Protein AF-A0A2T4S662-F1 (afdb_monomer_lite)

Structure (mmCIF, N/CA/C/O backbone):
data_AF-A0A2T4S662-F1
#
_entry.id   AF-A0A2T4S662-F1
#
loop_
_atom_site.group_PDB
_atom_site.id
_atom_site.type_symbol
_atom_site.label_atom_id
_atom_site.label_alt_id
_atom_site.label_comp_id
_atom_site.label_asym_id
_atom_site.label_entity_id
_atom_site.label_seq_id
_atom_site.pdbx_PDB_ins_code
_atom_site.Cartn_x
_atom_site.Cartn_y
_atom_site.Cartn_z
_atom_site.occupancy
_atom_site.B_iso_or_equiv
_atom_site.auth_seq_id
_atom_site.auth_comp_id
_atom_site.auth_asym_id
_atom_site.auth_atom_id
_atom_site.pdbx_PDB_model_num
ATOM 1 N N . SER A 1 1 ? 1.896 -2.157 -1.306 1.00 86.06 1 SER A N 1
ATOM 2 C CA . SER A 1 1 ? 3.056 -2.277 -2.193 1.00 86.06 1 SER A CA 1
ATOM 3 C C . SER A 1 1 ? 4.279 -2.751 -1.424 1.00 86.06 1 SER A C 1
ATOM 5 O O . SER A 1 1 ? 4.511 -2.283 -0.308 1.00 86.06 1 SER A O 1
ATOM 7 N N . THR A 1 2 ? 5.034 -3.685 -2.005 1.00 85.69 2 THR A N 1
ATOM 8 C CA . THR A 1 2 ? 6.388 -4.087 -1.581 1.00 85.69 2 THR A CA 1
ATOM 9 C C . THR A 1 2 ? 7.467 -3.078 -1.992 1.00 85.69 2 THR A C 1
ATOM 11 O O . THR A 1 2 ? 8.627 -3.280 -1.650 1.00 85.69 2 THR A O 1
ATOM 14 N N . GLY A 1 3 ? 7.100 -2.004 -2.699 1.00 79.56 3 GLY A N 1
ATOM 15 C CA . GLY A 1 3 ? 8.007 -0.973 -3.209 1.00 79.56 3 GLY A CA 1
ATOM 16 C C . GLY A 1 3 ? 8.202 -1.081 -4.723 1.00 79.56 3 GLY A C 1
ATOM 17 O O . GLY A 1 3 ? 8.296 -2.189 -5.254 1.00 79.56 3 GLY A O 1
ATOM 18 N N . GLY A 1 4 ? 8.251 0.069 -5.396 1.00 82.94 4 GLY A N 1
ATOM 19 C CA . GLY A 1 4 ? 8.382 0.201 -6.846 1.00 82.94 4 GLY A CA 1
ATOM 20 C C . GLY A 1 4 ? 8.691 1.642 -7.260 1.00 82.94 4 GLY A C 1
ATOM 21 O O . GLY A 1 4 ? 8.659 2.555 -6.432 1.00 82.94 4 GLY A O 1
ATOM 22 N N . VAL A 1 5 ? 9.004 1.834 -8.538 1.00 87.94 5 VAL A N 1
ATOM 23 C CA . VAL A 1 5 ? 9.319 3.137 -9.144 1.00 87.94 5 VAL A CA 1
ATOM 24 C C . VAL A 1 5 ? 8.058 3.694 -9.807 1.00 87.94 5 VAL A C 1
ATOM 26 O O . VAL A 1 5 ? 7.366 2.946 -10.492 1.00 87.94 5 VAL A O 1
ATOM 29 N N . GLY A 1 6 ? 7.748 4.977 -9.590 1.00 87.75 6 GLY A N 1
ATOM 30 C CA . GLY A 1 6 ? 6.505 5.589 -10.090 1.00 87.75 6 GLY A CA 1
ATOM 31 C C . GLY A 1 6 ? 5.241 5.053 -9.407 1.00 87.75 6 GLY A C 1
ATOM 32 O O . GLY A 1 6 ? 4.154 5.091 -9.965 1.00 87.75 6 GLY A O 1
ATOM 33 N N . ASP A 1 7 ? 5.360 4.468 -8.207 1.00 88.19 7 ASP A N 1
ATOM 34 C CA . ASP A 1 7 ? 4.217 3.845 -7.530 1.00 88.19 7 ASP A CA 1
ATOM 35 C C . ASP A 1 7 ? 3.271 4.902 -6.922 1.00 88.19 7 ASP A C 1
ATOM 37 O O . ASP A 1 7 ? 3.289 5.191 -5.715 1.00 88.19 7 ASP A O 1
ATOM 41 N N . THR A 1 8 ? 2.451 5.489 -7.794 1.00 93.50 8 THR A N 1
ATOM 42 C CA . THR A 1 8 ? 1.421 6.504 -7.520 1.00 93.50 8 THR A CA 1
ATOM 43 C C . THR A 1 8 ? 0.153 5.894 -6.905 1.00 93.50 8 THR A C 1
ATOM 45 O O . THR A 1 8 ? -0.704 6.604 -6.378 1.00 93.50 8 THR A O 1
ATOM 48 N N . THR A 1 9 ? 0.052 4.560 -6.876 1.00 95.69 9 THR A N 1
ATOM 49 C CA . THR A 1 9 ? -1.161 3.798 -6.539 1.00 95.69 9 THR A CA 1
ATOM 50 C C . THR A 1 9 ? -1.864 4.283 -5.273 1.00 95.69 9 THR A C 1
ATOM 52 O O . THR A 1 9 ? -3.074 4.459 -5.278 1.00 95.69 9 THR A O 1
ATOM 55 N N . THR A 1 10 ? -1.137 4.535 -4.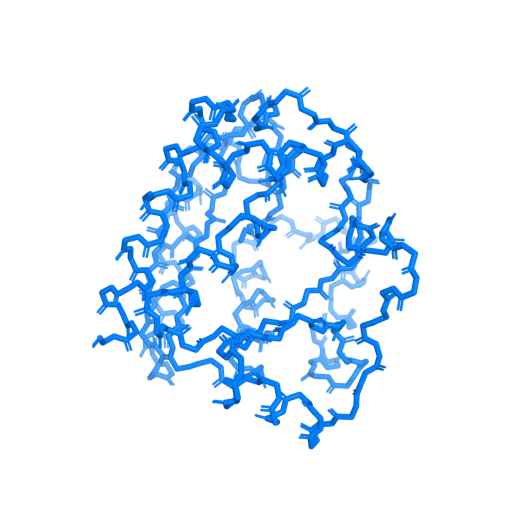176 1.00 95.31 10 THR A N 1
ATOM 56 C CA . THR A 1 10 ? -1.773 4.928 -2.898 1.00 95.31 10 THR A CA 1
ATOM 57 C C . THR A 1 10 ? -2.493 6.277 -2.984 1.00 95.31 10 THR A C 1
ATOM 59 O O . THR A 1 10 ? -3.524 6.436 -2.336 1.00 95.31 10 THR A O 1
ATOM 62 N N . LEU A 1 11 ? -1.981 7.227 -3.773 1.00 96.31 11 LEU A N 1
ATOM 63 C CA . LEU A 1 11 ? -2.570 8.566 -3.899 1.00 96.31 11 LEU A CA 1
ATOM 64 C C . LEU A 1 11 ? -3.915 8.540 -4.636 1.00 96.31 11 LEU A C 1
ATOM 66 O O . LEU A 1 11 ? -4.757 9.391 -4.378 1.00 96.31 11 LEU A O 1
ATOM 70 N N . VAL A 1 12 ? -4.124 7.551 -5.508 1.00 98.00 12 VAL A N 1
ATOM 71 C CA . VAL A 1 12 ? -5.389 7.343 -6.228 1.00 98.00 12 VAL A CA 1
ATOM 72 C C . VAL A 1 12 ? -6.300 6.399 -5.446 1.00 98.00 12 VAL A C 1
ATOM 74 O O . VAL A 1 12 ? -7.461 6.701 -5.190 1.00 98.00 12 VAL A O 1
ATOM 77 N N . LEU A 1 13 ? -5.761 5.256 -5.024 1.00 97.25 13 LEU A N 1
ATOM 78 C CA . LEU A 1 13 ? -6.520 4.167 -4.419 1.00 97.25 13 LEU A CA 1
ATOM 79 C C . LEU A 1 13 ? -7.193 4.584 -3.111 1.00 97.25 13 LEU A C 1
ATOM 81 O O . LEU A 1 13 ? -8.340 4.219 -2.881 1.00 97.25 13 LEU A O 1
ATOM 85 N N . ALA A 1 14 ? -6.495 5.347 -2.266 1.00 96.19 14 ALA A N 1
ATOM 86 C CA . ALA A 1 14 ? -6.999 5.731 -0.953 1.00 96.19 14 ALA A CA 1
ATOM 87 C C . ALA A 1 14 ? -8.264 6.616 -1.025 1.00 96.19 14 ALA A C 1
ATOM 89 O O . ALA A 1 14 ? -9.267 6.226 -0.426 1.00 96.19 14 ALA A O 1
ATOM 90 N N . PRO A 1 15 ? -8.290 7.742 -1.770 1.00 97.44 15 PRO A N 1
ATOM 91 C CA . PRO A 1 15 ? -9.524 8.506 -1.957 1.00 97.44 15 PRO A CA 1
ATOM 92 C C . PRO A 1 15 ? -10.576 7.760 -2.787 1.00 97.44 15 PRO A C 1
ATOM 94 O O . PRO A 1 15 ? -11.761 7.899 -2.498 1.00 97.44 15 PRO A O 1
ATOM 97 N N . LEU A 1 16 ? -10.180 6.939 -3.769 1.00 97.88 16 LEU A N 1
ATOM 98 C CA . LEU A 1 16 ? -11.130 6.197 -4.606 1.00 97.88 16 LEU A CA 1
ATOM 99 C C . LEU A 1 16 ? -11.991 5.224 -3.788 1.00 97.88 16 LEU A C 1
ATOM 101 O O . LEU A 1 16 ? -13.212 5.210 -3.932 1.00 97.88 16 LEU A O 1
ATOM 105 N N . VAL A 1 17 ? -11.375 4.417 -2.920 1.00 97.25 17 VAL A N 1
ATOM 106 C CA . VAL A 1 17 ? -12.123 3.438 -2.109 1.00 97.25 17 VAL A CA 1
ATOM 107 C C . VAL A 1 17 ? -12.851 4.101 -0.935 1.00 97.25 17 VAL A C 1
ATOM 109 O O . VAL A 1 17 ? -13.957 3.685 -0.590 1.00 97.25 17 VAL A O 1
ATOM 112 N N . ALA A 1 18 ? -12.293 5.178 -0.370 1.00 97.12 18 ALA A N 1
ATOM 113 C CA . ALA A 1 18 ? -12.979 5.982 0.642 1.00 97.12 18 ALA A CA 1
ATOM 114 C C . ALA A 1 18 ? -14.268 6.616 0.091 1.00 97.12 18 ALA A C 1
ATOM 116 O O . ALA A 1 18 ? -15.290 6.630 0.776 1.00 97.12 18 ALA A O 1
ATOM 117 N N . ALA A 1 19 ? -14.259 7.056 -1.174 1.00 97.44 19 ALA A N 1
ATOM 118 C CA . ALA A 1 19 ? -15.426 7.635 -1.839 1.00 97.44 19 ALA A CA 1
ATOM 119 C C . ALA A 1 19 ? -16.605 6.654 -1.994 1.00 97.44 19 ALA A C 1
ATOM 121 O O . ALA A 1 19 ? -17.748 7.096 -2.095 1.00 97.44 19 ALA A O 1
ATOM 122 N N . VAL A 1 20 ? -16.353 5.339 -1.976 1.00 96.94 20 VAL A N 1
ATOM 123 C CA . VAL A 1 20 ? -17.402 4.298 -1.980 1.00 96.94 20 VAL A CA 1
ATOM 124 C C . VAL A 1 20 ? -17.705 3.743 -0.582 1.00 96.94 20 VAL A C 1
ATOM 126 O O . VAL A 1 20 ? -18.405 2.745 -0.453 1.00 96.94 20 VAL A O 1
ATOM 129 N N . GLY A 1 21 ? -17.225 4.410 0.474 1.00 95.69 21 GLY A N 1
ATOM 130 C CA . GLY A 1 21 ? -17.602 4.150 1.866 1.00 95.69 21 GLY A CA 1
ATOM 131 C C . GLY A 1 21 ? -16.650 3.251 2.658 1.00 95.69 21 GLY A C 1
ATOM 132 O O . GLY A 1 21 ? -16.877 3.057 3.853 1.00 95.69 21 GLY A O 1
ATOM 133 N N . VAL A 1 22 ? -15.577 2.743 2.044 1.00 96.94 22 VAL A N 1
ATOM 134 C CA . VAL A 1 22 ? -14.605 1.866 2.717 1.00 96.94 22 VAL A CA 1
ATOM 135 C C . VAL A 1 22 ? -13.672 2.698 3.609 1.00 96.94 22 VAL A C 1
ATOM 137 O O . VAL A 1 22 ? -12.989 3.582 3.093 1.00 96.94 22 VAL A O 1
ATOM 140 N N . PRO A 1 23 ? -13.567 2.427 4.924 1.00 95.50 23 PRO A N 1
ATOM 141 C CA . PRO A 1 23 ? -12.633 3.140 5.793 1.00 95.50 23 PRO A CA 1
ATOM 142 C C . PRO A 1 23 ? -11.169 2.812 5.463 1.00 95.50 23 PRO A C 1
ATOM 144 O O . PRO A 1 23 ? -10.735 1.662 5.532 1.00 95.50 23 PRO A O 1
ATOM 147 N N . VAL A 1 24 ? -10.374 3.836 5.160 1.00 94.25 24 VAL A N 1
ATOM 148 C CA . VAL A 1 24 ? -8.948 3.733 4.831 1.00 94.25 24 VAL A CA 1
ATOM 149 C C . VAL A 1 24 ? -8.102 4.346 5.942 1.00 94.25 24 VAL A C 1
ATOM 151 O O . VAL A 1 24 ? -7.795 5.538 5.951 1.00 94.25 24 VAL A O 1
ATOM 154 N N . ALA A 1 25 ? -7.665 3.491 6.862 1.00 91.31 25 ALA A N 1
ATOM 155 C CA . ALA A 1 25 ? -6.711 3.817 7.918 1.00 91.31 25 ALA A CA 1
ATOM 156 C C . ALA A 1 25 ? -5.284 3.451 7.468 1.00 91.31 25 ALA A C 1
ATOM 158 O O . ALA A 1 25 ? -4.835 2.310 7.617 1.00 91.31 25 ALA A O 1
ATOM 159 N N . LYS A 1 26 ? -4.553 4.395 6.859 1.00 89.19 26 LYS A N 1
ATOM 160 C CA . LYS A 1 26 ? -3.284 4.091 6.179 1.00 89.19 26 LYS A CA 1
ATOM 161 C 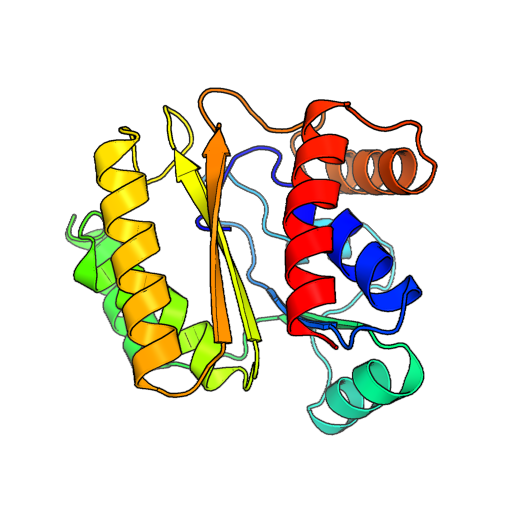C . LYS A 1 26 ? -2.071 4.712 6.868 1.00 89.19 26 LYS A C 1
ATOM 163 O O . LYS A 1 26 ? -1.859 5.915 6.838 1.00 89.19 26 LYS A O 1
ATOM 168 N N . MET A 1 27 ? -1.159 3.860 7.335 1.00 87.62 27 MET A N 1
ATOM 169 C CA . MET A 1 27 ? 0.213 4.271 7.659 1.00 87.62 27 MET A CA 1
ATOM 170 C C . MET A 1 27 ? 1.135 4.115 6.447 1.00 87.62 27 MET A C 1
ATOM 172 O O . MET A 1 27 ? 1.198 3.041 5.818 1.00 87.62 27 MET A O 1
ATOM 176 N N . SER A 1 28 ? 1.874 5.171 6.128 1.00 86.50 28 SER A N 1
ATOM 177 C CA . SER A 1 28 ? 2.804 5.254 5.001 1.00 86.50 28 SER A CA 1
ATOM 178 C C . SER A 1 28 ? 4.201 5.675 5.461 1.00 86.50 28 SER A C 1
ATOM 180 O O . SER A 1 28 ? 4.374 6.341 6.477 1.00 86.50 28 SER A O 1
ATOM 182 N N . GLY A 1 29 ? 5.214 5.218 4.728 1.00 81.50 29 GLY A N 1
ATOM 183 C CA . GLY A 1 29 ? 6.607 5.586 4.962 1.00 81.50 29 GLY A CA 1
ATOM 184 C C . GLY A 1 29 ? 7.074 6.677 4.003 1.00 81.50 29 GLY A C 1
ATOM 185 O O . GLY A 1 29 ? 6.422 6.950 2.989 1.00 81.50 29 GLY A O 1
ATOM 186 N N . ARG A 1 30 ? 8.229 7.253 4.331 1.00 82.69 30 ARG A N 1
ATOM 187 C CA . ARG A 1 30 ? 9.042 8.047 3.406 1.00 82.69 30 ARG A CA 1
ATOM 188 C C . ARG A 1 30 ? 9.832 7.137 2.460 1.00 82.69 30 ARG A C 1
ATOM 190 O O . ARG A 1 30 ? 9.866 5.918 2.649 1.00 82.69 30 ARG A O 1
ATOM 197 N N . GLY A 1 31 ? 10.413 7.734 1.430 1.00 73.00 31 GLY A N 1
ATOM 198 C CA . GLY A 1 31 ? 11.172 7.057 0.389 1.00 73.00 31 GLY A CA 1
ATOM 199 C C . GLY A 1 31 ? 12.419 6.349 0.908 1.00 73.00 31 GLY A C 1
ATOM 200 O O . GLY A 1 31 ? 12.996 6.721 1.932 1.00 73.00 31 GLY A O 1
ATOM 201 N N . LEU A 1 32 ? 12.841 5.321 0.173 1.00 63.78 32 LEU A N 1
ATOM 202 C CA . LEU A 1 32 ? 14.092 4.603 0.400 1.00 63.78 32 LEU A CA 1
ATOM 203 C C . LEU A 1 32 ? 14.803 4.387 -0.940 1.00 63.78 32 LEU A C 1
ATOM 205 O O . LEU A 1 32 ? 14.203 3.933 -1.920 1.00 63.78 32 LEU A O 1
ATOM 209 N N . GLY A 1 33 ? 16.100 4.698 -0.975 1.00 67.94 33 GLY A N 1
ATOM 210 C CA . GLY A 1 33 ? 16.908 4.591 -2.186 1.00 67.94 33 GLY A CA 1
ATOM 211 C C . GLY A 1 33 ? 16.417 5.536 -3.285 1.00 67.94 33 GLY A C 1
ATOM 212 O O . GLY A 1 33 ? 16.358 6.743 -3.088 1.00 67.94 33 GLY A O 1
ATOM 213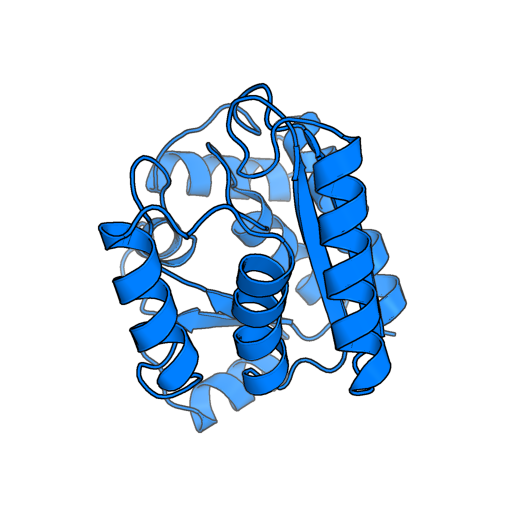 N N . HIS A 1 34 ? 16.076 4.980 -4.447 1.00 66.38 34 HIS A N 1
ATOM 214 C CA . HIS A 1 34 ? 15.651 5.726 -5.638 1.00 66.38 34 HIS A CA 1
ATOM 215 C C . HIS A 1 34 ? 14.122 5.881 -5.755 1.00 66.38 34 HIS A C 1
ATOM 217 O O . HIS A 1 34 ? 13.634 6.343 -6.782 1.00 66.38 34 HIS A O 1
ATOM 223 N N . THR A 1 35 ? 13.361 5.474 -4.732 1.00 60.62 35 THR A N 1
ATOM 224 C CA . THR A 1 35 ? 11.889 5.512 -4.734 1.00 60.62 35 THR A CA 1
ATOM 225 C C . THR A 1 35 ? 11.375 6.549 -3.737 1.00 60.62 35 THR A C 1
ATOM 227 O O . THR A 1 35 ? 11.787 6.547 -2.576 1.00 60.62 35 THR A O 1
ATOM 230 N N . GLY A 1 36 ? 10.479 7.437 -4.179 1.00 69.56 36 GLY A N 1
ATOM 231 C CA . GLY A 1 36 ? 9.766 8.367 -3.299 1.00 69.56 36 GLY A CA 1
ATOM 232 C C . GLY A 1 36 ? 8.672 7.650 -2.503 1.00 69.56 36 GLY A C 1
ATOM 233 O O . GLY A 1 36 ? 7.965 6.793 -3.040 1.00 69.56 36 GLY A O 1
ATOM 234 N N . GLY A 1 37 ? 8.522 7.983 -1.220 1.00 85.00 37 GLY A N 1
ATOM 235 C CA . GLY A 1 37 ? 7.463 7.433 -0.373 1.00 85.00 37 GLY A CA 1
ATOM 236 C C . GLY A 1 37 ? 6.160 8.207 -0.538 1.00 85.00 37 GLY A C 1
ATOM 237 O O . GLY A 1 37 ? 6.169 9.374 -0.909 1.00 85.00 37 GLY A O 1
ATOM 238 N N . THR A 1 38 ? 5.019 7.589 -0.221 1.00 89.75 38 THR A N 1
ATOM 239 C CA . THR A 1 38 ? 3.714 8.277 -0.281 1.00 89.75 38 THR A CA 1
ATOM 240 C C . THR A 1 38 ? 3.708 9.564 0.544 1.00 89.75 38 THR A C 1
ATOM 242 O O . THR A 1 38 ? 3.129 10.547 0.108 1.00 89.75 38 THR A O 1
ATOM 245 N N . ILE A 1 39 ? 4.380 9.568 1.701 1.00 90.44 39 ILE A N 1
ATOM 246 C CA . ILE A 1 39 ? 4.472 10.746 2.573 1.00 90.44 39 ILE A CA 1
ATOM 247 C C . ILE A 1 39 ? 5.156 11.913 1.851 1.00 90.44 39 ILE A C 1
ATOM 249 O O . ILE A 1 39 ? 4.604 13.006 1.817 1.00 90.44 39 ILE A O 1
ATOM 253 N N . ASP A 1 40 ? 6.304 11.668 1.212 1.00 89.94 40 ASP A N 1
ATOM 254 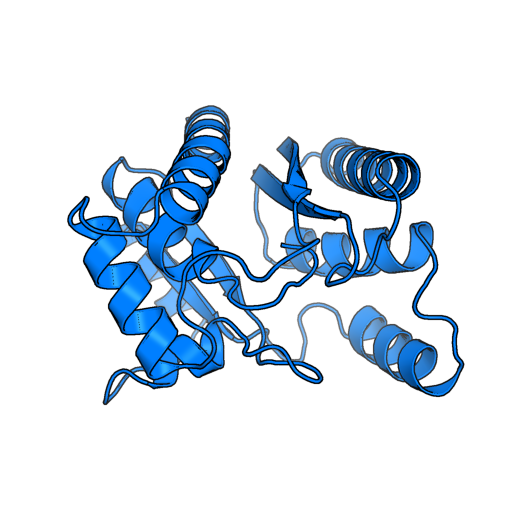C CA . ASP A 1 40 ? 7.059 12.716 0.511 1.00 89.94 40 ASP A CA 1
ATOM 255 C C . ASP A 1 40 ? 6.286 13.262 -0.702 1.00 89.94 40 ASP A C 1
ATOM 257 O O . ASP A 1 40 ? 6.399 14.438 -1.042 1.00 89.94 40 ASP A O 1
ATOM 261 N N . LYS A 1 41 ? 5.468 12.417 -1.345 1.00 92.19 41 LYS A N 1
ATOM 262 C CA . LYS A 1 41 ? 4.584 12.829 -2.445 1.00 92.19 41 LYS A CA 1
ATOM 263 C C . LYS A 1 41 ? 3.438 13.708 -1.943 1.00 92.19 41 LYS A C 1
ATOM 265 O O . LYS A 1 41 ? 3.123 14.707 -2.579 1.00 92.19 41 LYS A O 1
ATOM 270 N N . SER A 1 42 ? 2.824 13.355 -0.812 1.00 91.62 42 SER A N 1
ATOM 271 C CA . SER A 1 42 ? 1.721 14.126 -0.226 1.00 91.62 42 SER A CA 1
ATOM 272 C C . SER A 1 42 ? 2.174 15.483 0.323 1.00 91.62 42 SER A C 1
ATOM 274 O O . SER A 1 42 ? 1.447 16.458 0.183 1.00 91.62 42 SER A O 1
ATOM 276 N N . GLU A 1 43 ? 3.394 15.579 0.858 1.00 91.88 43 GLU A N 1
ATOM 277 C CA . GLU A 1 43 ? 4.001 16.846 1.310 1.00 91.88 43 GLU A CA 1
ATOM 278 C C . GLU A 1 43 ? 4.335 17.821 0.165 1.00 91.88 43 GLU A C 1
ATOM 280 O O . GLU A 1 43 ? 4.728 18.956 0.420 1.00 91.88 43 GLU A O 1
ATOM 285 N N . ALA A 1 44 ? 4.148 17.425 -1.100 1.00 92.00 44 ALA A N 1
ATOM 286 C CA . ALA A 1 44 ? 4.165 18.366 -2.220 1.00 92.00 44 ALA A CA 1
ATOM 287 C C . ALA A 1 44 ? 2.932 19.294 -2.244 1.00 92.00 44 ALA A C 1
ATOM 289 O O . ALA A 1 44 ? 2.924 20.266 -2.998 1.00 92.00 44 ALA A O 1
ATOM 290 N N . VAL A 1 45 ? 1.889 18.990 -1.462 1.00 94.12 45 VAL A N 1
ATOM 291 C CA . VAL A 1 45 ? 0.748 19.883 -1.231 1.00 94.12 45 VAL A CA 1
ATOM 292 C C . VAL A 1 45 ? 1.089 20.841 -0.096 1.00 94.12 45 VAL A C 1
ATOM 294 O O . VAL A 1 45 ? 1.315 20.412 1.037 1.00 94.12 45 VAL A O 1
ATOM 297 N N . ASP A 1 46 ? 1.066 22.142 -0.383 1.00 94.75 46 ASP A N 1
ATOM 298 C CA . ASP A 1 46 ? 1.314 23.177 0.619 1.00 94.75 46 ASP A CA 1
ATOM 299 C C . ASP A 1 46 ? 0.372 23.027 1.826 1.00 94.75 46 ASP A C 1
ATOM 301 O O . ASP A 1 46 ? -0.853 23.016 1.694 1.00 94.75 46 ASP A O 1
ATOM 305 N N . GLY A 1 47 ? 0.963 22.919 3.019 1.00 92.44 47 GLY A N 1
ATOM 306 C CA . GLY A 1 47 ? 0.242 22.778 4.286 1.00 92.44 47 GLY A CA 1
ATOM 307 C C . GLY A 1 47 ? -0.135 21.344 4.672 1.00 92.44 47 GLY A C 1
ATOM 308 O O . GLY A 1 47 ? -0.648 21.146 5.773 1.00 92.44 47 GLY A O 1
ATOM 309 N N . PHE A 1 48 ? 0.137 20.340 3.832 1.00 93.00 48 PHE A N 1
ATOM 310 C CA . PHE A 1 48 ? -0.089 18.943 4.197 1.00 93.00 48 PHE A CA 1
ATOM 311 C C . PHE A 1 48 ? 0.940 18.475 5.234 1.00 93.00 48 PHE A C 1
ATOM 313 O O . PHE A 1 48 ? 2.146 18.618 5.036 1.00 93.00 48 PHE A O 1
ATOM 320 N N . HIS A 1 49 ? 0.472 17.877 6.330 1.00 89.12 49 HIS A N 1
ATOM 321 C CA . HIS A 1 49 ? 1.325 17.249 7.336 1.00 89.12 49 HIS A CA 1
ATOM 322 C C . HIS A 1 49 ? 0.785 15.873 7.717 1.00 89.12 49 HIS A C 1
ATOM 324 O O . HIS A 1 49 ? -0.412 15.607 7.662 1.00 89.12 49 HIS A O 1
ATOM 330 N N . VAL A 1 50 ? 1.697 14.985 8.107 1.00 89.00 50 VAL A N 1
ATOM 331 C CA . VAL A 1 50 ? 1.399 13.571 8.410 1.00 89.00 50 VAL A CA 1
ATOM 332 C C . VAL A 1 50 ? 1.572 13.222 9.883 1.00 89.00 50 VAL A C 1
ATOM 334 O O . VAL A 1 50 ? 1.391 12.070 10.284 1.00 89.00 50 VAL A O 1
ATOM 337 N N . GLU A 1 51 ? 1.970 14.217 10.670 1.00 87.12 51 GLU A N 1
ATOM 338 C CA . GLU A 1 51 ? 2.095 14.154 12.117 1.00 87.12 51 GLU A CA 1
ATOM 339 C C . GLU A 1 51 ? 0.781 14.652 12.716 1.00 87.12 51 GLU A C 1
ATOM 341 O O . GLU A 1 51 ? 0.537 15.855 12.782 1.00 87.12 51 GLU A O 1
ATOM 346 N N . ILE A 1 52 ? -0.080 13.708 13.087 1.00 88.19 52 ILE A N 1
ATOM 347 C CA . ILE A 1 52 ? -1.357 13.954 13.762 1.00 88.19 52 ILE A CA 1
ATOM 348 C C . ILE A 1 52 ? -1.470 13.043 14.983 1.00 88.19 52 ILE A C 1
ATOM 350 O O . ILE A 1 52 ? -0.777 12.025 15.085 1.00 88.19 52 ILE A O 1
ATOM 354 N N . SER A 1 53 ? -2.333 13.418 15.925 1.00 89.19 53 SER A N 1
ATOM 355 C CA . SER A 1 53 ? -2.602 12.593 17.108 1.00 89.19 53 SER A CA 1
ATOM 356 C C . SER A 1 53 ? -3.424 11.345 16.760 1.00 89.19 53 SER A C 1
ATOM 358 O O . SER A 1 53 ? -4.082 11.290 15.723 1.00 89.19 53 SER A O 1
ATOM 360 N N . GLU A 1 54 ? -3.410 10.340 17.639 1.00 86.69 54 GLU A N 1
ATOM 361 C CA . GLU A 1 54 ? -4.243 9.137 17.485 1.00 86.69 54 GLU A CA 1
ATOM 362 C C . GLU A 1 54 ? -5.739 9.484 17.447 1.00 86.69 54 GLU A C 1
ATOM 364 O O . GLU A 1 54 ? -6.461 8.994 16.581 1.00 86.69 54 GLU A O 1
ATOM 369 N N . ASP A 1 55 ? -6.183 10.401 18.312 1.00 91.31 55 ASP A N 1
ATOM 370 C CA . ASP A 1 55 ? -7.571 10.874 18.344 1.00 91.31 55 ASP A CA 1
ATOM 371 C C . ASP A 1 55 ? -7.969 11.558 17.030 1.00 91.31 55 ASP A C 1
ATOM 373 O O . ASP A 1 55 ? -9.052 11.322 16.492 1.00 91.31 55 ASP A O 1
ATOM 377 N N . GLU A 1 56 ? -7.078 12.383 16.475 1.00 93.00 56 GLU A N 1
ATOM 378 C CA . GLU A 1 56 ? -7.300 13.038 15.188 1.00 93.00 56 GLU A CA 1
ATOM 379 C C . GLU A 1 56 ? -7.336 12.033 14.034 1.00 93.00 56 GLU A C 1
ATOM 381 O O . GLU A 1 56 ? -8.212 12.121 13.176 1.00 93.00 56 GLU A O 1
ATOM 386 N N . PHE A 1 57 ? -6.449 11.038 14.042 1.00 90.88 57 PHE A N 1
ATOM 387 C CA . PHE A 1 57 ? -6.453 9.955 13.062 1.00 90.88 57 PHE A CA 1
ATOM 388 C C . PHE A 1 57 ? -7.773 9.177 13.080 1.00 90.88 57 PHE A C 1
ATOM 390 O O . PHE A 1 57 ? -8.390 8.983 12.031 1.00 90.88 57 PHE A O 1
ATOM 397 N N . ILE A 1 58 ? -8.242 8.778 14.266 1.00 91.06 58 ILE A N 1
ATOM 398 C CA . ILE A 1 58 ? -9.520 8.074 14.439 1.00 91.06 58 ILE A CA 1
ATOM 399 C C . ILE A 1 58 ? -10.683 8.947 13.958 1.00 91.06 58 ILE A C 1
ATOM 401 O O . ILE A 1 58 ? -11.583 8.451 13.276 1.00 91.06 58 ILE A O 1
ATOM 405 N N . ARG A 1 59 ? -10.670 10.246 14.279 1.00 96.12 59 ARG A N 1
ATOM 406 C CA . ARG A 1 59 ? -11.700 11.191 13.833 1.00 96.12 59 ARG A CA 1
ATOM 407 C C . ARG A 1 59 ? -11.762 11.276 12.307 1.00 96.12 59 ARG A C 1
ATOM 409 O O . ARG A 1 59 ? -12.838 11.070 11.755 1.00 96.12 59 ARG A O 1
ATOM 416 N N . LEU A 1 60 ? -10.631 11.501 11.633 1.00 95.50 60 LEU A N 1
ATOM 417 C CA . LEU A 1 60 ? -10.562 11.619 10.169 1.00 95.50 60 LEU A CA 1
ATOM 418 C C . LEU A 1 60 ? -11.040 10.345 9.458 1.00 95.50 60 LEU A C 1
ATOM 420 O O . LEU A 1 60 ? -11.810 10.416 8.505 1.00 95.50 60 LEU A O 1
ATOM 424 N N . VAL A 1 61 ? -10.661 9.158 9.944 1.00 94.56 61 VAL A N 1
ATOM 425 C CA . VAL A 1 61 ? -11.153 7.895 9.360 1.00 94.56 61 VAL A CA 1
ATOM 426 C C . VAL A 1 61 ? -12.662 7.731 9.568 1.00 94.56 61 VAL A C 1
ATOM 428 O O . VAL A 1 61 ? -13.354 7.220 8.689 1.00 94.56 61 VAL A O 1
ATOM 431 N N . ASN A 1 62 ? -13.208 8.156 10.706 1.00 94.56 62 ASN A N 1
ATOM 432 C CA . ASN A 1 62 ? -14.643 8.037 10.961 1.00 94.56 62 ASN A CA 1
ATOM 433 C C . ASN A 1 62 ? -15.475 9.028 10.137 1.00 94.56 62 ASN A C 1
ATOM 435 O O . ASN A 1 62 ? -16.501 8.617 9.578 1.00 94.56 62 ASN A O 1
ATOM 439 N N . GLU A 1 63 ? -15.026 10.283 10.058 1.00 96.69 63 GLU A N 1
ATOM 440 C CA . GLU A 1 63 ? -15.705 11.394 9.377 1.00 96.69 63 GLU A CA 1
ATOM 441 C C . GLU A 1 63 ? -15.529 11.328 7.854 1.00 96.69 63 GLU A C 1
ATOM 443 O O . GLU A 1 63 ? -16.523 11.291 7.132 1.00 96.69 63 GLU A O 1
ATOM 448 N N . ASP A 1 64 ? -14.289 11.210 7.375 1.00 96.44 64 ASP A N 1
ATOM 449 C CA . ASP A 1 64 ? -13.939 11.339 5.953 1.00 96.44 64 ASP A CA 1
ATOM 450 C C . ASP A 1 64 ? -13.644 9.993 5.272 1.00 96.44 64 ASP A C 1
ATOM 452 O O . ASP A 1 64 ? -13.360 9.942 4.075 1.00 96.44 64 ASP A O 1
ATOM 456 N N . LYS A 1 65 ? -13.676 8.883 6.026 1.00 96.38 65 LYS A N 1
ATOM 457 C CA . LYS A 1 65 ? -13.283 7.531 5.571 1.00 96.38 65 LYS A CA 1
ATOM 458 C C . LYS A 1 65 ? -11.828 7.402 5.140 1.00 96.38 65 LYS A C 1
ATOM 460 O O . LYS A 1 65 ? -11.438 6.332 4.684 1.00 96.38 65 LYS A O 1
ATOM 465 N N . LEU A 1 66 ? -10.996 8.421 5.336 1.00 95.88 66 LEU A N 1
ATOM 466 C CA . LEU A 1 66 ? -9.614 8.412 4.880 1.00 95.88 66 LEU A CA 1
ATOM 467 C C . LEU A 1 66 ? -8.695 9.165 5.838 1.00 95.88 66 LEU A C 1
ATOM 469 O O . LEU A 1 66 ? -8.889 10.344 6.107 1.00 95.88 66 LEU A O 1
ATOM 473 N N . ALA A 1 67 ? -7.619 8.503 6.257 1.00 93.19 67 ALA A N 1
ATOM 474 C CA . ALA A 1 67 ? -6.467 9.173 6.842 1.00 93.19 67 ALA A CA 1
ATOM 475 C C . ALA A 1 67 ? -5.161 8.498 6.408 1.00 93.19 67 ALA A C 1
ATOM 477 O O . ALA A 1 67 ? -5.030 7.268 6.438 1.00 93.19 67 ALA A O 1
ATOM 478 N N . VAL A 1 68 ? -4.174 9.316 6.030 1.00 90.81 68 VAL A N 1
ATOM 479 C CA . VAL A 1 68 ? -2.811 8.875 5.715 1.00 90.81 68 VAL A CA 1
ATOM 480 C C . VAL A 1 68 ? -1.845 9.523 6.694 1.00 90.81 68 VAL A C 1
ATOM 482 O O . VAL A 1 68 ? -1.693 10.738 6.699 1.00 90.81 68 VAL A O 1
ATOM 485 N N . ILE A 1 69 ? -1.167 8.705 7.495 1.00 89.38 69 ILE A N 1
ATOM 486 C CA . ILE A 1 69 ? -0.210 9.174 8.503 1.00 89.38 69 ILE A CA 1
ATOM 487 C C . ILE A 1 69 ? 1.176 8.584 8.279 1.00 89.38 69 ILE A C 1
ATOM 489 O O . ILE A 1 69 ? 1.340 7.536 7.637 1.00 89.38 69 ILE A O 1
ATOM 493 N N . GLY A 1 70 ? 2.184 9.246 8.841 1.00 85.12 70 GLY A N 1
ATOM 494 C CA . GLY A 1 70 ? 3.535 8.706 8.919 1.00 85.12 70 GLY A CA 1
ATOM 495 C C . GLY A 1 70 ? 3.592 7.463 9.812 1.00 85.12 70 GLY A C 1
ATOM 496 O O . GLY A 1 70 ? 2.778 7.273 10.714 1.00 85.12 70 GLY A O 1
ATOM 497 N N . GLN A 1 71 ? 4.573 6.592 9.580 1.00 75.88 71 GLN A N 1
ATOM 498 C CA . GLN A 1 71 ? 4.852 5.494 10.509 1.00 75.88 71 GLN A CA 1
ATOM 499 C C . GLN A 1 71 ? 5.332 6.050 11.855 1.00 75.88 71 GLN A C 1
ATOM 501 O O . GLN A 1 71 ? 6.363 6.722 11.915 1.00 75.88 71 GLN A O 1
ATOM 506 N N . SER A 1 72 ? 4.623 5.729 12.942 1.00 70.62 72 SER A N 1
ATOM 507 C CA . SER A 1 72 ? 5.085 6.088 14.283 1.00 70.62 72 SER A CA 1
ATOM 508 C C . SER A 1 72 ? 6.380 5.340 14.613 1.00 70.62 72 SER A C 1
ATOM 510 O O . SER A 1 72 ? 6.565 4.167 14.272 1.00 70.62 72 SER A O 1
ATOM 512 N N . VAL A 1 73 ? 7.297 6.015 15.310 1.00 61.34 73 VAL A N 1
ATOM 513 C CA . VAL A 1 73 ? 8.618 5.461 15.660 1.00 61.34 73 VAL A CA 1
ATOM 514 C C . VAL A 1 73 ? 8.510 4.180 16.504 1.00 61.34 73 VAL A C 1
ATOM 516 O O . VAL A 1 73 ? 9.419 3.348 16.467 1.00 61.34 73 VAL A O 1
ATOM 519 N N . ASN A 1 74 ? 7.394 4.002 17.217 1.00 67.50 74 ASN A N 1
ATOM 520 C CA . ASN A 1 74 ? 7.195 2.941 18.201 1.00 67.50 74 ASN A CA 1
ATOM 521 C C . ASN A 1 74 ? 6.249 1.814 17.762 1.00 67.50 74 ASN A C 1
ATOM 523 O O . ASN A 1 74 ? 6.001 0.923 18.568 1.00 67.50 74 ASN A O 1
ATOM 527 N N . LEU A 1 75 ? 5.755 1.793 16.518 1.00 78.06 75 LEU A N 1
ATOM 528 C CA . LEU A 1 75 ? 4.796 0.764 16.093 1.00 78.06 75 LEU A CA 1
ATOM 529 C C . LEU A 1 75 ? 5.399 -0.654 16.104 1.00 78.06 75 LEU A C 1
ATOM 531 O O . LEU A 1 75 ? 4.804 -1.596 16.616 1.00 78.06 75 LEU A O 1
ATOM 535 N N . THR A 1 76 ? 6.604 -0.808 15.550 1.00 84.38 76 THR A N 1
ATOM 536 C CA . THR A 1 76 ? 7.316 -2.096 15.461 1.00 84.38 76 THR A CA 1
ATOM 537 C C . THR A 1 76 ? 8.820 -1.905 15.718 1.00 84.38 76 THR A C 1
ATOM 539 O O . THR A 1 76 ? 9.636 -1.994 14.793 1.00 84.38 76 THR A O 1
ATOM 542 N N . PRO A 1 77 ? 9.239 -1.631 16.969 1.00 87.75 77 PRO A N 1
ATOM 543 C CA . PRO A 1 77 ? 10.621 -1.250 17.280 1.00 87.75 77 PRO A CA 1
ATOM 544 C C . PRO A 1 77 ? 11.634 -2.369 16.991 1.00 87.75 77 PRO A C 1
ATOM 546 O O . PRO A 1 77 ? 12.774 -2.091 16.613 1.00 87.75 77 PRO A O 1
ATOM 549 N N . ALA A 1 78 ? 11.220 -3.633 17.131 1.00 92.19 78 ALA A N 1
ATOM 550 C CA . ALA A 1 78 ? 12.043 -4.787 16.779 1.00 92.19 78 ALA A CA 1
ATOM 551 C C . ALA A 1 78 ? 12.281 -4.873 15.263 1.00 92.19 78 ALA A C 1
ATOM 553 O O . ALA A 1 78 ? 13.429 -4.993 14.840 1.00 92.19 78 ALA A O 1
ATOM 554 N N . ASP A 1 79 ? 11.224 -4.732 14.454 1.00 90.44 79 ASP A N 1
ATOM 555 C CA . ASP A 1 79 ? 11.331 -4.704 12.990 1.00 90.44 79 ASP A CA 1
ATOM 556 C C . ASP A 1 79 ? 12.268 -3.588 12.530 1.00 90.44 79 ASP A C 1
ATOM 558 O O . ASP A 1 79 ? 13.171 -3.843 11.743 1.00 90.44 79 ASP A O 1
ATOM 562 N N . LYS A 1 80 ? 12.142 -2.379 13.093 1.00 86.19 80 LYS A N 1
ATOM 563 C CA . LYS A 1 80 ? 13.024 -1.252 12.758 1.00 86.19 80 LYS A CA 1
ATOM 564 C C . LYS A 1 80 ? 14.504 -1.593 12.965 1.00 86.19 80 LYS A C 1
ATOM 566 O O . LYS A 1 80 ? 15.324 -1.333 12.087 1.00 86.19 80 LYS A O 1
ATOM 571 N N . LYS A 1 81 ? 14.852 -2.191 14.112 1.00 90.62 81 LYS A N 1
ATOM 572 C CA . LYS A 1 81 ? 16.235 -2.601 14.415 1.00 90.62 81 LYS A CA 1
ATOM 573 C C . LYS A 1 81 ? 16.714 -3.732 13.503 1.00 90.62 81 LYS A C 1
ATOM 575 O O . LYS A 1 81 ? 17.832 -3.670 13.000 1.00 90.62 81 LYS A O 1
ATOM 580 N N . ILE A 1 82 ? 15.878 -4.745 13.276 1.00 92.88 82 ILE A N 1
ATOM 581 C CA . ILE A 1 82 ? 16.215 -5.897 12.427 1.00 92.88 82 ILE A CA 1
ATOM 582 C C . ILE A 1 82 ? 16.369 -5.464 10.965 1.00 92.88 82 ILE A C 1
ATOM 584 O O . ILE A 1 82 ? 17.307 -5.894 10.302 1.00 92.88 82 ILE A O 1
ATOM 588 N N . TYR A 1 83 ? 15.493 -4.594 10.463 1.00 85.44 83 TYR A N 1
ATOM 589 C CA . TYR A 1 83 ? 15.570 -4.051 9.109 1.00 85.44 83 TYR A CA 1
ATOM 590 C C . TYR A 1 83 ? 16.865 -3.261 8.898 1.00 85.44 83 TYR A C 1
ATOM 592 O O . TYR A 1 83 ? 17.580 -3.526 7.936 1.00 85.44 83 TYR A O 1
ATOM 600 N N . ALA A 1 84 ? 17.217 -2.371 9.834 1.00 86.19 84 ALA A N 1
ATOM 601 C CA . ALA A 1 84 ? 18.470 -1.617 9.775 1.00 86.19 84 ALA A CA 1
ATOM 602 C C . ALA A 1 84 ? 19.706 -2.535 9.765 1.00 86.19 84 ALA A C 1
ATOM 604 O O . ALA A 1 84 ? 20.643 -2.299 9.010 1.00 86.19 84 ALA A O 1
ATOM 605 N N . LEU A 1 85 ? 19.697 -3.613 10.559 1.00 91.31 85 LEU A N 1
ATOM 606 C CA . LEU A 1 85 ? 20.775 -4.603 10.541 1.00 91.31 85 LEU A CA 1
ATOM 607 C C . LEU A 1 85 ? 20.843 -5.346 9.201 1.00 91.31 85 LEU A C 1
ATOM 609 O O . LEU A 1 85 ? 21.931 -5.567 8.675 1.00 91.31 85 LEU A O 1
ATOM 613 N N . ARG A 1 86 ? 19.696 -5.734 8.638 1.00 90.00 86 ARG A N 1
ATOM 614 C CA . ARG A 1 86 ? 19.629 -6.460 7.362 1.00 90.00 86 ARG A CA 1
ATOM 615 C C . ARG A 1 86 ? 20.204 -5.655 6.205 1.00 90.00 86 ARG A C 1
ATOM 617 O O . ARG A 1 86 ? 20.908 -6.231 5.374 1.00 90.00 86 ARG A O 1
ATOM 624 N N . ASP A 1 87 ? 19.928 -4.354 6.190 1.00 83.38 87 ASP A N 1
ATOM 625 C CA . ASP A 1 87 ? 20.383 -3.414 5.162 1.00 83.38 87 ASP A CA 1
ATOM 626 C C . ASP A 1 87 ? 21.915 -3.359 5.069 1.00 83.38 87 ASP A C 1
ATOM 628 O O . ASP A 1 87 ? 22.484 -3.431 3.984 1.00 83.38 87 ASP A O 1
ATOM 632 N N . VAL A 1 88 ? 22.601 -3.377 6.215 1.00 90.19 88 VAL A N 1
ATOM 633 C CA . VAL A 1 88 ? 24.074 -3.309 6.283 1.00 90.19 88 VAL A CA 1
ATOM 634 C C . VAL A 1 88 ? 24.771 -4.674 6.352 1.00 90.19 88 VAL A C 1
ATOM 636 O O . VAL A 1 88 ? 25.994 -4.735 6.455 1.00 90.19 88 VAL A O 1
ATOM 639 N N . THR A 1 89 ? 24.023 -5.781 6.303 1.00 93.06 89 THR A N 1
ATOM 640 C CA . THR A 1 89 ? 24.572 -7.155 6.371 1.00 93.06 89 THR A CA 1
ATOM 641 C C . THR A 1 89 ? 24.234 -8.015 5.155 1.00 93.06 89 THR A C 1
ATOM 643 O O . THR A 1 89 ? 24.558 -9.200 5.136 1.00 93.06 89 THR A O 1
ATOM 646 N N . GLY A 1 90 ? 23.572 -7.456 4.137 1.00 87.88 90 GLY A N 1
ATOM 647 C CA . GLY A 1 90 ? 23.203 -8.199 2.928 1.00 87.88 90 GLY A CA 1
ATOM 648 C C . GLY A 1 90 ? 22.118 -9.259 3.155 1.00 87.88 90 GLY A C 1
ATOM 649 O O . GLY A 1 90 ? 21.976 -10.175 2.351 1.00 87.88 90 GLY A O 1
ATOM 650 N N . THR A 1 91 ? 21.333 -9.145 4.231 1.00 91.25 91 THR A N 1
ATOM 651 C CA . THR A 1 91 ? 20.282 -10.117 4.603 1.00 91.25 91 THR A CA 1
ATOM 652 C C . THR A 1 91 ? 18.863 -9.576 4.380 1.00 91.25 91 THR A C 1
ATOM 654 O O . THR A 1 91 ? 17.876 -10.059 4.945 1.00 91.25 91 THR A O 1
ATOM 657 N N . VAL A 1 92 ? 18.724 -8.558 3.523 1.00 84.19 92 VAL A N 1
ATOM 658 C CA . VAL A 1 92 ? 17.415 -8.015 3.128 1.00 84.19 92 VAL A CA 1
ATOM 659 C C . VAL A 1 92 ? 16.625 -9.034 2.307 1.00 84.19 92 VAL A C 1
ATOM 661 O O . VAL A 1 92 ? 15.450 -9.255 2.604 1.00 84.19 92 VAL A O 1
ATOM 664 N N . ASN A 1 93 ? 17.251 -9.682 1.319 1.00 84.56 93 ASN A N 1
ATOM 665 C CA . ASN A 1 93 ? 16.553 -10.520 0.342 1.00 84.56 93 ASN A CA 1
ATOM 666 C C . ASN A 1 93 ? 16.255 -11.937 0.868 1.00 84.56 93 ASN A C 1
ATOM 668 O O . ASN A 1 93 ? 16.888 -12.916 0.485 1.00 84.56 93 ASN A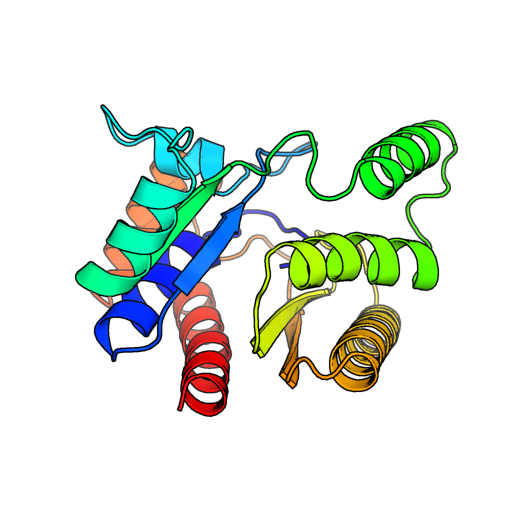 O 1
ATOM 672 N N . SER A 1 94 ? 15.305 -12.029 1.794 1.00 91.06 94 SER A N 1
ATOM 673 C CA . SER A 1 94 ? 14.850 -13.277 2.404 1.00 91.06 94 SER A CA 1
ATOM 674 C C . SER A 1 94 ? 13.342 -13.217 2.606 1.00 91.06 94 SER A C 1
ATOM 676 O O . SER A 1 94 ? 12.859 -12.383 3.372 1.00 91.06 94 SER A O 1
ATOM 678 N N . ILE A 1 95 ? 12.596 -14.101 1.933 1.00 92.69 95 ILE A N 1
ATOM 679 C CA . ILE A 1 95 ? 11.125 -14.160 1.991 1.00 92.69 95 ILE A CA 1
ATOM 680 C C . ILE A 1 95 ? 10.585 -14.110 3.429 1.00 92.69 95 ILE A C 1
ATOM 682 O O . ILE A 1 95 ? 9.764 -13.232 3.696 1.00 92.69 95 ILE A O 1
ATOM 686 N N . PRO A 1 96 ? 11.025 -14.957 4.384 1.00 95.56 96 PRO A N 1
ATOM 687 C CA . PRO A 1 96 ? 10.476 -14.912 5.740 1.00 95.56 96 PRO A CA 1
ATOM 688 C C . PRO A 1 96 ? 10.748 -13.578 6.449 1.00 95.56 96 PRO A C 1
ATOM 690 O O . PRO A 1 96 ? 9.884 -13.082 7.174 1.00 95.56 96 PRO A O 1
ATOM 693 N N . LEU A 1 97 ? 11.910 -12.957 6.221 1.00 93.75 97 LEU A N 1
ATOM 694 C CA . LEU A 1 97 ? 12.255 -11.664 6.823 1.00 93.75 97 LEU A CA 1
ATOM 695 C C . LEU A 1 97 ? 11.510 -10.495 6.164 1.00 93.75 97 LEU A C 1
ATOM 697 O O . LEU A 1 97 ? 11.148 -9.536 6.842 1.00 93.75 97 LEU A O 1
ATOM 701 N N . ILE A 1 98 ? 11.261 -10.555 4.854 1.00 91.12 98 ILE A N 1
ATOM 702 C CA . ILE A 1 98 ? 10.456 -9.558 4.136 1.00 91.12 98 ILE A CA 1
ATOM 703 C C . ILE A 1 98 ? 8.993 -9.670 4.570 1.00 91.12 98 ILE A C 1
ATOM 705 O O . ILE A 1 98 ? 8.403 -8.671 4.981 1.00 91.12 98 ILE A O 1
ATOM 709 N N . ALA A 1 99 ? 8.427 -10.878 4.541 1.00 95.25 99 ALA A N 1
ATOM 710 C CA . ALA A 1 99 ? 7.032 -11.126 4.883 1.00 95.25 99 ALA A CA 1
ATOM 711 C C . ALA A 1 99 ? 6.720 -10.715 6.329 1.00 95.25 99 ALA A C 1
ATOM 713 O O . ALA A 1 99 ? 5.785 -9.952 6.561 1.00 95.25 99 ALA A O 1
ATOM 714 N N . SER A 1 100 ? 7.536 -11.145 7.299 1.00 95.19 100 SER A N 1
ATOM 715 C CA . SER A 1 100 ? 7.364 -10.753 8.708 1.00 95.19 100 SER A CA 1
ATOM 716 C C . SER A 1 100 ? 7.547 -9.249 8.929 1.00 95.19 100 SER A C 1
ATOM 718 O O . SER A 1 100 ? 6.772 -8.637 9.666 1.00 95.19 100 SER A O 1
ATOM 720 N N . SER A 1 101 ? 8.513 -8.623 8.249 1.00 91.25 101 SER A N 1
ATOM 721 C CA . SER A 1 101 ? 8.725 -7.176 8.334 1.00 91.25 101 SER A CA 1
ATOM 722 C C . SER A 1 101 ? 7.514 -6.395 7.828 1.00 91.25 101 SER A C 1
ATOM 724 O O . SER A 1 101 ? 7.013 -5.509 8.520 1.00 91.25 101 SER A O 1
ATOM 726 N N . ILE A 1 102 ? 7.002 -6.718 6.639 1.00 91.44 102 ILE A N 1
ATOM 727 C CA . ILE A 1 102 ? 5.842 -6.026 6.063 1.00 91.44 102 ILE A CA 1
ATOM 728 C C . ILE A 1 102 ? 4.599 -6.274 6.919 1.00 91.44 102 ILE A C 1
ATOM 730 O O . ILE A 1 102 ? 3.938 -5.314 7.320 1.00 91.44 102 ILE A O 1
ATOM 734 N N . MET A 1 103 ? 4.305 -7.537 7.238 1.00 94.44 103 MET A N 1
ATOM 735 C CA . MET A 1 103 ? 3.072 -7.903 7.934 1.00 94.44 103 MET A CA 1
ATOM 736 C C . MET A 1 103 ? 3.035 -7.403 9.375 1.00 94.44 103 MET A C 1
ATOM 738 O O . MET A 1 103 ? 1.988 -6.924 9.798 1.00 94.44 103 MET A O 1
ATOM 742 N N . SER A 1 104 ? 4.153 -7.414 10.112 1.00 92.81 104 SER A N 1
ATOM 743 C CA . SER A 1 104 ? 4.184 -6.898 11.493 1.00 92.81 104 SER A CA 1
ATOM 744 C C . SER A 1 104 ? 3.718 -5.444 11.575 1.00 92.81 104 SER A C 1
ATOM 746 O O . SER A 1 104 ? 2.905 -5.116 12.435 1.00 92.81 104 SER A O 1
ATOM 748 N N . LYS A 1 105 ? 4.139 -4.594 10.629 1.00 87.94 105 LYS A N 1
ATOM 749 C CA . LYS A 1 105 ? 3.690 -3.197 10.543 1.00 87.94 105 LYS A CA 1
ATOM 750 C C . LYS A 1 105 ? 2.200 -3.082 10.236 1.00 87.94 105 LYS A C 1
ATOM 752 O O . LYS A 1 105 ? 1.536 -2.221 10.797 1.00 87.94 105 LYS A O 1
ATOM 757 N N . LYS A 1 106 ? 1.665 -3.923 9.345 1.00 89.50 106 LYS A N 1
ATOM 758 C CA . LYS A 1 106 ? 0.238 -3.891 8.974 1.00 89.50 106 LYS A CA 1
ATOM 759 C C . LYS A 1 106 ? -0.668 -4.393 10.092 1.00 89.50 106 LYS A C 1
ATOM 761 O O . LYS A 1 106 ? -1.699 -3.786 10.347 1.00 89.50 106 LYS A O 1
ATOM 766 N N . ILE A 1 107 ? -0.244 -5.443 10.787 1.00 90.94 107 ILE A N 1
ATOM 767 C CA . ILE A 1 107 ? -0.966 -6.011 11.926 1.00 90.94 107 ILE A CA 1
ATOM 768 C C . ILE A 1 107 ? -0.938 -5.037 13.108 1.00 90.94 107 ILE A C 1
ATOM 770 O O . ILE A 1 107 ? -1.979 -4.771 13.700 1.00 90.94 107 ILE A O 1
ATOM 774 N N . ALA A 1 108 ? 0.229 -4.465 13.422 1.00 87.62 108 ALA A N 1
ATOM 775 C CA . ALA A 1 108 ? 0.363 -3.482 14.495 1.00 87.62 108 ALA A CA 1
ATOM 776 C C . ALA A 1 108 ? -0.406 -2.184 14.202 1.00 87.62 108 ALA A C 1
ATOM 778 O O . ALA A 1 108 ? -0.878 -1.538 15.128 1.00 87.62 108 ALA A O 1
ATOM 779 N N . ALA A 1 109 ? -0.575 -1.832 12.922 1.00 83.69 109 ALA A N 1
ATOM 780 C CA . ALA A 1 109 ? -1.395 -0.701 12.496 1.00 83.69 109 ALA A CA 1
ATOM 781 C C . ALA A 1 109 ? -2.908 -0.902 12.707 1.00 83.69 109 ALA A C 1
ATOM 783 O O . ALA A 1 109 ? -3.663 0.043 12.506 1.00 83.69 109 ALA A O 1
ATOM 784 N N . GLY A 1 110 ? -3.352 -2.105 13.090 1.00 84.50 110 GLY A N 1
ATOM 785 C CA . GLY A 1 110 ? -4.746 -2.379 13.443 1.00 84.50 110 GLY A CA 1
ATOM 786 C C . GLY A 1 110 ? -5.671 -2.694 12.268 1.00 84.50 110 GLY A C 1
ATOM 787 O O . GLY A 1 110 ? -6.874 -2.767 12.474 1.00 84.50 110 GLY A O 1
ATOM 788 N N . ALA A 1 111 ? -5.147 -2.903 11.056 1.00 86.50 111 ALA A N 1
ATOM 789 C CA . ALA A 1 111 ? -5.979 -3.198 9.891 1.00 86.50 111 ALA A CA 1
ATOM 790 C C . ALA A 1 111 ? -6.702 -4.553 10.030 1.00 86.50 111 ALA A C 1
ATOM 792 O O . ALA A 1 111 ? -6.053 -5.577 10.257 1.00 86.50 111 ALA A O 1
ATOM 793 N N . ASP A 1 112 ? -8.023 -4.567 9.843 1.00 92.94 112 ASP A N 1
ATOM 794 C CA . ASP A 1 112 ? -8.838 -5.793 9.838 1.00 92.94 112 ASP A CA 1
ATOM 795 C C . ASP A 1 112 ? -8.687 -6.589 8.539 1.00 92.94 112 ASP A C 1
ATOM 797 O O . ASP A 1 112 ? -8.629 -7.822 8.553 1.00 92.94 112 ASP A O 1
ATOM 801 N N . ALA A 1 113 ? -8.535 -5.866 7.430 1.00 95.44 113 ALA A N 1
ATOM 802 C CA . ALA A 1 113 ? -8.275 -6.405 6.108 1.00 95.44 113 ALA A CA 1
ATOM 803 C C . ALA A 1 113 ? -7.019 -5.781 5.488 1.00 95.44 113 ALA A C 1
ATOM 805 O O . ALA A 1 113 ? -6.708 -4.605 5.692 1.00 95.44 113 ALA A O 1
ATOM 806 N N . ILE A 1 114 ? -6.273 -6.577 4.724 1.00 95.62 114 ILE A N 1
ATOM 807 C CA . ILE A 1 114 ? -4.995 -6.188 4.130 1.00 95.62 114 ILE A CA 1
ATOM 808 C C . ILE A 1 114 ? -4.971 -6.636 2.668 1.00 95.62 114 ILE A C 1
ATOM 810 O O . ILE A 1 114 ? -4.927 -7.827 2.370 1.00 95.62 114 ILE A O 1
ATOM 814 N N . VAL A 1 115 ? -4.913 -5.672 1.749 1.00 96.94 115 VAL A N 1
ATOM 815 C CA . VAL A 1 115 ? -4.602 -5.935 0.339 1.00 96.94 115 VAL A CA 1
ATOM 816 C C . VAL A 1 115 ? -3.126 -5.646 0.090 1.00 96.94 115 VAL A C 1
ATOM 818 O O . VAL A 1 115 ? -2.608 -4.562 0.384 1.00 96.94 115 VAL A O 1
ATOM 821 N N . LEU A 1 116 ? -2.427 -6.650 -0.426 1.00 96.50 116 LEU A N 1
ATOM 822 C CA . LEU A 1 116 ? -1.003 -6.612 -0.708 1.00 96.50 116 LEU A CA 1
ATOM 823 C C . LEU A 1 116 ? -0.781 -6.451 -2.206 1.00 96.50 116 LEU A C 1
ATOM 825 O O . LEU A 1 116 ? -1.333 -7.177 -3.019 1.00 96.50 116 LEU A O 1
ATOM 829 N N . ASP A 1 117 ? 0.099 -5.528 -2.552 1.00 96.06 117 ASP A N 1
ATOM 830 C CA . ASP A 1 117 ? 0.584 -5.345 -3.913 1.00 96.06 117 ASP A CA 1
ATOM 831 C C . ASP A 1 117 ? 2.051 -5.779 -3.932 1.00 96.06 117 ASP A C 1
ATOM 833 O O . ASP A 1 117 ? 2.906 -5.121 -3.327 1.00 96.06 117 ASP A O 1
ATOM 837 N N . VAL A 1 118 ? 2.299 -6.953 -4.507 1.00 95.88 118 VAL A N 1
ATOM 838 C CA . VAL A 1 118 ? 3.600 -7.621 -4.552 1.00 95.88 118 VAL A CA 1
ATOM 839 C C . VAL A 1 118 ? 4.194 -7.416 -5.933 1.00 95.88 118 VAL A C 1
ATOM 841 O O . VAL A 1 118 ? 3.763 -8.016 -6.913 1.00 95.88 118 VAL A O 1
ATOM 844 N N . LYS A 1 119 ? 5.205 -6.557 -6.010 1.00 93.75 119 LYS A N 1
ATOM 845 C CA . LYS A 1 119 ? 5.858 -6.230 -7.276 1.00 93.75 119 LYS A CA 1
ATOM 846 C C . LYS A 1 119 ? 6.743 -7.385 -7.749 1.00 93.75 119 LYS A C 1
ATOM 848 O O . LYS A 1 119 ? 7.430 -8.006 -6.931 1.00 93.75 119 LYS A O 1
ATOM 853 N N . THR A 1 120 ? 6.778 -7.626 -9.057 1.00 95.94 120 THR A N 1
ATOM 854 C CA . THR A 1 120 ? 7.734 -8.533 -9.713 1.00 95.94 120 THR A CA 1
ATOM 855 C C . THR A 1 120 ? 8.479 -7.832 -10.854 1.00 95.94 120 THR A C 1
ATOM 857 O O . THR A 1 120 ? 7.959 -6.890 -11.438 1.00 95.94 120 THR A O 1
ATOM 860 N N . GLY A 1 121 ? 9.708 -8.252 -11.160 1.00 92.88 121 GLY A N 1
ATOM 861 C CA . GLY A 1 121 ? 10.508 -7.708 -12.265 1.00 92.88 121 GLY A CA 1
ATOM 862 C C . GLY A 1 121 ? 11.710 -6.859 -11.837 1.00 92.88 121 GLY A C 1
ATOM 863 O O . GLY A 1 121 ? 12.134 -6.851 -10.678 1.00 92.88 121 GLY A O 1
ATOM 864 N N . ASN A 1 122 ? 12.314 -6.159 -12.801 1.00 87.88 122 ASN A N 1
ATOM 865 C CA . ASN A 1 122 ? 13.622 -5.509 -12.639 1.00 87.88 122 ASN A CA 1
ATOM 866 C C . ASN A 1 122 ? 13.643 -4.406 -11.572 1.00 87.88 122 ASN A C 1
ATOM 868 O O . ASN A 1 122 ? 14.643 -4.285 -10.861 1.00 87.88 122 ASN A O 1
ATOM 872 N N . GLY A 1 123 ? 12.556 -3.653 -11.411 1.00 84.94 123 GLY A N 1
ATOM 873 C CA . GLY A 1 123 ? 12.394 -2.621 -10.383 1.00 84.94 123 GLY A CA 1
ATOM 874 C C . GLY A 1 123 ? 11.836 -3.133 -9.050 1.00 84.94 123 GLY A C 1
ATOM 875 O O . GLY A 1 123 ? 11.743 -2.365 -8.099 1.00 84.94 123 GLY A O 1
ATOM 876 N N . ALA A 1 124 ? 11.480 -4.417 -8.946 1.00 86.69 124 ALA A N 1
ATOM 877 C CA . ALA A 1 124 ? 10.942 -5.009 -7.722 1.00 86.69 124 ALA A CA 1
ATOM 878 C C . ALA A 1 124 ? 12.025 -5.633 -6.832 1.00 86.69 124 ALA A C 1
ATOM 880 O O . ALA A 1 124 ? 13.126 -5.961 -7.283 1.00 86.69 124 ALA A O 1
ATOM 881 N N . PHE A 1 125 ? 11.679 -5.898 -5.569 1.00 82.44 125 PHE A N 1
ATOM 882 C CA . PHE A 1 125 ? 12.474 -6.783 -4.711 1.00 82.44 125 PHE A CA 1
ATOM 883 C C . PHE A 1 125 ? 12.515 -8.216 -5.259 1.00 82.44 125 PHE A C 1
ATOM 885 O O . PHE A 1 125 ? 13.581 -8.825 -5.306 1.00 82.44 125 PHE A O 1
ATOM 892 N N . MET A 1 126 ? 11.366 -8.744 -5.694 1.00 89.88 126 MET A N 1
ATOM 893 C CA . MET A 1 126 ? 11.247 -10.093 -6.249 1.00 89.88 126 MET A CA 1
ATOM 894 C C . MET A 1 126 ? 11.434 -10.038 -7.766 1.00 89.88 126 MET A C 1
ATOM 896 O O . MET A 1 126 ? 10.609 -9.470 -8.473 1.00 89.88 126 MET A O 1
ATOM 900 N N . LYS A 1 127 ? 12.525 -10.606 -8.287 1.00 90.75 127 LYS A N 1
ATOM 901 C CA . LYS A 1 127 ? 12.837 -10.520 -9.727 1.00 90.75 127 LYS A CA 1
ATOM 902 C C . LYS A 1 127 ? 12.019 -11.486 -10.574 1.00 90.75 127 LYS A C 1
ATOM 904 O O . LYS A 1 127 ? 11.737 -11.182 -11.727 1.00 90.75 127 LYS A O 1
ATOM 909 N N . THR A 1 128 ? 11.650 -12.632 -10.007 1.00 95.31 128 THR A N 1
ATOM 910 C CA . THR A 1 128 ? 10.866 -13.656 -10.695 1.00 95.31 128 THR A CA 1
ATOM 911 C C . THR A 1 128 ? 9.420 -13.655 -10.210 1.00 95.31 128 THR A C 1
ATOM 913 O O . THR A 1 128 ? 9.112 -13.256 -9.081 1.00 95.31 128 THR A O 1
ATOM 916 N N . VAL A 1 129 ? 8.517 -14.124 -11.072 1.00 96.44 129 VAL A N 1
ATOM 917 C CA . VAL A 1 129 ? 7.104 -14.312 -10.722 1.00 96.44 129 VAL A CA 1
ATOM 918 C C . VAL A 1 129 ? 6.954 -15.370 -9.626 1.00 96.44 129 VAL A C 1
ATOM 920 O O . VAL A 1 129 ? 6.094 -15.229 -8.760 1.00 96.44 129 VAL A O 1
ATOM 923 N N . ASP A 1 130 ? 7.795 -16.405 -9.623 1.00 97.56 130 ASP A N 1
ATOM 924 C CA . ASP A 1 130 ? 7.722 -17.484 -8.635 1.00 97.56 130 ASP A CA 1
ATOM 925 C C . ASP A 1 130 ? 8.134 -17.010 -7.236 1.00 97.56 130 ASP A C 1
ATOM 927 O O . ASP A 1 130 ? 7.436 -17.308 -6.264 1.00 97.56 130 ASP A O 1
ATOM 931 N N . ASP A 1 131 ? 9.175 -16.180 -7.126 1.00 95.44 131 ASP A N 1
ATOM 932 C CA . ASP A 1 131 ? 9.551 -15.551 -5.851 1.00 95.44 131 ASP A CA 1
ATOM 933 C C . ASP A 1 131 ? 8.455 -14.597 -5.355 1.00 95.44 131 ASP A C 1
ATOM 935 O O . ASP A 1 131 ? 8.115 -14.586 -4.169 1.00 95.44 131 ASP A O 1
ATOM 939 N N . ALA A 1 132 ? 7.850 -13.824 -6.266 1.00 96.62 132 ALA A N 1
ATOM 940 C CA . ALA A 1 132 ? 6.733 -12.941 -5.940 1.00 96.62 132 ALA A CA 1
ATOM 941 C C . ALA A 1 132 ? 5.510 -13.729 -5.444 1.00 96.62 132 ALA A C 1
ATOM 943 O O . ALA A 1 132 ? 4.907 -13.345 -4.440 1.00 96.62 132 ALA A O 1
ATOM 944 N N . LYS A 1 133 ? 5.180 -14.866 -6.074 1.00 98.12 133 LYS A N 1
ATOM 945 C CA . LYS A 1 133 ? 4.134 -15.790 -5.602 1.00 98.12 133 LYS A CA 1
ATOM 946 C C . LYS A 1 133 ? 4.458 -16.338 -4.221 1.00 98.12 133 LYS A C 1
ATOM 948 O O . LYS A 1 133 ? 3.595 -16.313 -3.345 1.00 98.12 133 LYS A O 1
ATOM 953 N N . ALA A 1 134 ? 5.686 -16.799 -4.002 1.00 98.00 134 ALA A N 1
ATOM 954 C CA . ALA A 1 134 ? 6.108 -17.329 -2.710 1.00 98.00 134 ALA A CA 1
ATOM 955 C C . ALA A 1 134 ? 5.990 -16.272 -1.598 1.00 98.00 134 ALA A C 1
ATOM 957 O O . ALA A 1 134 ? 5.460 -16.562 -0.522 1.00 98.00 134 ALA A O 1
ATOM 958 N N . LEU A 1 135 ? 6.397 -15.028 -1.871 1.00 97.31 135 LEU A N 1
ATOM 959 C CA . LEU A 1 135 ? 6.246 -13.911 -0.939 1.00 97.31 135 LEU A CA 1
ATOM 960 C C . LEU A 1 135 ? 4.771 -13.552 -0.691 1.00 97.31 135 LEU A C 1
ATOM 962 O O . LEU A 1 135 ? 4.373 -13.384 0.463 1.00 97.31 135 LEU A O 1
ATOM 966 N N . ALA A 1 136 ? 3.957 -13.467 -1.745 1.00 98.06 136 ALA A N 1
ATOM 967 C CA . ALA A 1 136 ? 2.525 -13.188 -1.645 1.00 98.06 136 ALA A CA 1
ATOM 968 C C . ALA A 1 136 ? 1.811 -14.237 -0.781 1.00 98.06 136 ALA A C 1
ATOM 970 O O . ALA A 1 136 ? 1.126 -13.882 0.178 1.00 98.06 136 ALA A O 1
ATOM 971 N N . HIS A 1 137 ? 2.036 -15.527 -1.052 1.00 98.31 137 HIS A N 1
ATOM 972 C CA . HIS A 1 137 ? 1.464 -16.620 -0.267 1.00 98.31 137 HIS A CA 1
ATOM 973 C C . HIS A 1 137 ? 1.919 -16.589 1.194 1.00 98.31 137 HIS A C 1
ATOM 975 O O . HIS A 1 137 ? 1.092 -16.776 2.086 1.00 98.31 137 HIS A O 1
ATOM 981 N N . ALA A 1 138 ? 3.200 -16.315 1.458 1.00 98.19 138 ALA A N 1
ATOM 982 C CA . ALA A 1 138 ? 3.709 -16.205 2.822 1.00 98.19 138 ALA A CA 1
ATOM 983 C C . ALA A 1 138 ? 3.017 -15.075 3.601 1.00 98.19 138 ALA A C 1
ATOM 985 O O . ALA A 1 138 ? 2.591 -15.285 4.735 1.00 98.19 138 ALA A O 1
ATOM 986 N N . MET A 1 139 ? 2.861 -13.893 2.996 1.00 98.12 139 MET A N 1
ATOM 987 C CA . MET A 1 139 ? 2.210 -12.752 3.650 1.00 98.12 139 MET A CA 1
ATOM 988 C C . MET A 1 139 ? 0.706 -12.966 3.851 1.00 98.12 139 MET A C 1
ATOM 990 O O . MET A 1 139 ? 0.202 -12.685 4.937 1.00 98.12 139 MET A O 1
ATOM 994 N N . VAL A 1 140 ? 0.009 -13.519 2.852 1.00 98.25 140 VAL A N 1
ATOM 995 C CA . VAL A 1 140 ? -1.413 -13.889 2.965 1.00 98.25 140 VAL A CA 1
ATOM 996 C C . VAL A 1 140 ? -1.620 -14.897 4.090 1.00 98.25 140 VAL A C 1
ATOM 998 O O . VAL A 1 140 ? -2.499 -14.709 4.928 1.00 98.25 140 VAL A O 1
ATOM 1001 N N . LYS A 1 141 ? -0.774 -15.933 4.158 1.00 98.31 141 LYS A N 1
ATOM 1002 C CA . LYS A 1 141 ? -0.824 -16.928 5.232 1.00 98.31 141 LYS A CA 1
ATOM 1003 C C . LYS A 1 141 ? -0.624 -16.283 6.603 1.00 98.31 141 LYS A C 1
ATOM 1005 O O . LYS A 1 141 ? -1.431 -16.521 7.488 1.00 98.31 141 LYS A O 1
ATOM 1010 N N . ILE A 1 142 ? 0.401 -15.440 6.768 1.00 98.00 142 ILE A N 1
ATOM 1011 C CA . ILE A 1 142 ? 0.663 -14.742 8.039 1.00 98.00 142 ILE A CA 1
ATOM 1012 C C . ILE A 1 142 ? -0.552 -13.927 8.481 1.00 98.00 142 ILE A C 1
ATOM 1014 O O . ILE A 1 142 ? -0.944 -14.018 9.640 1.00 98.00 142 ILE A O 1
ATOM 1018 N N . GLY A 1 143 ? -1.135 -13.131 7.581 1.00 97.31 143 GLY A N 1
ATOM 1019 C CA . GLY A 1 143 ? -2.279 -12.284 7.915 1.00 97.31 143 GLY A CA 1
ATOM 1020 C C . GLY A 1 143 ? -3.506 -13.099 8.316 1.00 97.31 143 GLY A C 1
ATOM 1021 O O . GLY A 1 143 ? -4.082 -12.851 9.374 1.00 97.31 143 GLY A O 1
ATOM 1022 N N . ASN A 1 144 ? -3.837 -14.132 7.539 1.00 97.38 144 ASN A N 1
ATOM 1023 C CA . ASN A 1 144 ? -4.973 -15.005 7.833 1.00 97.38 144 ASN A CA 1
ATOM 1024 C C . ASN A 1 144 ? -4.772 -15.807 9.133 1.00 97.38 144 ASN A C 1
ATOM 1026 O O . ASN A 1 144 ? -5.719 -15.946 9.905 1.00 97.38 144 ASN A O 1
ATOM 1030 N N . ASP A 1 145 ? -3.550 -16.273 9.420 1.00 97.75 145 ASP A N 1
ATOM 1031 C CA . ASP A 1 145 ? -3.219 -17.006 10.654 1.00 97.75 145 ASP A CA 1
ATOM 1032 C C . ASP A 1 145 ? -3.434 -16.149 11.919 1.00 97.75 145 ASP A C 1
ATOM 1034 O O . ASP A 1 145 ? -3.739 -16.688 12.982 1.00 97.75 145 ASP A O 1
ATOM 1038 N N . VAL A 1 146 ? -3.306 -14.818 11.819 1.00 96.81 146 VAL A N 1
ATOM 1039 C CA . VAL A 1 146 ? -3.580 -13.877 12.925 1.00 96.81 146 VAL A CA 1
ATOM 1040 C C . VAL A 1 146 ? -4.968 -13.225 12.841 1.00 96.81 146 VAL A C 1
ATOM 1042 O O . VAL A 1 146 ? -5.228 -12.235 13.526 1.00 96.81 146 VAL A O 1
ATOM 1045 N N . GLY A 1 147 ? -5.858 -13.758 11.999 1.00 96.06 147 GLY A N 1
ATOM 1046 C CA . GLY A 1 147 ? -7.248 -13.313 11.889 1.00 96.06 147 GLY A CA 1
ATOM 1047 C C . GLY A 1 147 ? -7.464 -12.025 11.089 1.00 96.06 147 GLY A C 1
ATOM 1048 O O . GLY A 1 147 ? -8.509 -11.400 11.246 1.00 96.06 147 GLY A O 1
ATOM 1049 N N . ARG A 1 148 ? -6.510 -11.606 10.247 1.00 95.75 148 ARG A N 1
ATOM 1050 C CA . ARG A 1 148 ? -6.672 -10.464 9.328 1.00 95.75 148 ARG A CA 1
ATOM 1051 C C . ARG A 1 148 ? -6.984 -10.958 7.923 1.00 95.75 148 ARG A C 1
ATOM 1053 O O . ARG A 1 148 ? -6.202 -11.725 7.360 1.00 95.75 148 ARG A O 1
ATOM 1060 N N . GLN A 1 149 ? -8.084 -10.498 7.330 1.00 97.00 149 GLN A N 1
ATOM 1061 C CA . GLN A 1 149 ? -8.455 -10.908 5.975 1.00 97.00 149 GLN A CA 1
ATOM 1062 C C . GLN A 1 149 ? -7.428 -10.382 4.976 1.00 97.00 149 GLN A C 1
ATOM 1064 O O . GLN A 1 149 ? -7.321 -9.177 4.767 1.00 97.00 149 GLN A O 1
ATOM 1069 N N . THR A 1 150 ? -6.644 -11.275 4.376 1.00 97.56 150 THR A N 1
ATOM 1070 C CA . THR A 1 150 ? -5.502 -10.854 3.560 1.00 97.56 150 THR A CA 1
ATOM 1071 C C . THR A 1 150 ? -5.614 -11.363 2.130 1.00 97.56 150 THR A C 1
ATOM 1073 O O . THR A 1 150 ? -5.756 -12.562 1.894 1.00 97.56 150 THR A O 1
ATOM 1076 N N . MET A 1 151 ? -5.501 -10.448 1.168 1.00 97.56 151 MET A N 1
ATOM 1077 C CA . MET A 1 151 ? -5.426 -10.736 -0.266 1.00 97.56 151 MET A CA 1
ATOM 1078 C C . MET A 1 151 ? -4.141 -10.155 -0.852 1.00 97.56 151 MET A C 1
ATOM 1080 O O . MET A 1 151 ? -3.551 -9.231 -0.292 1.00 97.56 151 MET A O 1
ATOM 1084 N N . ALA A 1 152 ? -3.689 -10.707 -1.976 1.00 97.31 152 ALA A N 1
ATOM 1085 C CA . ALA A 1 152 ? -2.507 -10.218 -2.667 1.00 97.31 152 ALA A CA 1
ATOM 1086 C C . ALA A 1 152 ? -2.705 -10.208 -4.184 1.00 97.31 152 ALA A C 1
ATOM 1088 O O . ALA A 1 152 ? -3.278 -11.138 -4.752 1.00 97.31 152 ALA A O 1
ATOM 1089 N N . ILE A 1 153 ? -2.157 -9.181 -4.822 1.00 97.69 153 ILE A N 1
ATOM 1090 C CA . ILE A 1 153 ? -1.964 -9.062 -6.263 1.00 97.69 153 ILE A CA 1
ATOM 1091 C C . ILE A 1 153 ? -0.468 -9.085 -6.547 1.00 97.69 153 ILE A C 1
ATOM 1093 O O . ILE A 1 153 ? 0.321 -8.493 -5.808 1.00 97.69 153 ILE A O 1
ATOM 1097 N N . ILE A 1 154 ? -0.089 -9.765 -7.626 1.00 97.56 154 ILE A N 1
ATOM 1098 C CA . ILE A 1 154 ? 1.254 -9.671 -8.192 1.00 97.56 154 ILE A CA 1
ATOM 1099 C C . ILE A 1 154 ? 1.171 -8.724 -9.380 1.00 97.56 154 ILE A C 1
ATOM 1101 O O . ILE A 1 154 ? 0.418 -8.998 -10.312 1.00 97.56 154 ILE A O 1
ATOM 1105 N N . SER A 1 155 ? 1.915 -7.622 -9.334 1.00 96.81 155 SER A N 1
ATOM 1106 C CA . SER A 1 155 ? 1.907 -6.607 -10.391 1.00 96.81 155 SER A CA 1
ATOM 1107 C C . SER A 1 155 ? 3.300 -6.390 -10.974 1.00 96.81 155 SER A C 1
ATOM 1109 O O . SER A 1 155 ? 4.317 -6.624 -10.308 1.00 96.81 155 SER A O 1
ATOM 1111 N N . ASP A 1 156 ? 3.340 -5.989 -12.245 1.00 95.75 156 ASP A N 1
ATOM 1112 C CA . ASP A 1 156 ? 4.594 -5.750 -12.947 1.00 95.75 156 ASP A CA 1
ATOM 1113 C C . ASP A 1 156 ? 5.318 -4.511 -12.404 1.00 95.75 156 ASP A C 1
ATOM 1115 O O . ASP A 1 156 ? 4.720 -3.520 -11.986 1.00 95.75 156 ASP A O 1
ATOM 1119 N N . MET A 1 157 ? 6.638 -4.612 -12.393 1.00 94.31 157 MET A N 1
ATOM 1120 C CA . MET A 1 157 ? 7.589 -3.550 -12.089 1.00 94.31 157 MET A CA 1
ATOM 1121 C C . MET A 1 157 ? 8.854 -3.770 -12.934 1.00 94.31 157 MET A C 1
ATOM 1123 O O . MET A 1 157 ? 9.980 -3.508 -12.502 1.00 94.31 157 MET A O 1
ATOM 1127 N N . SER A 1 158 ? 8.699 -4.343 -14.133 1.00 94.00 158 SER A N 1
ATOM 1128 C CA . SER A 1 158 ? 9.761 -4.411 -15.140 1.00 94.00 158 SER A CA 1
ATOM 1129 C C . SER A 1 158 ? 10.082 -3.028 -15.720 1.00 94.00 158 SER A C 1
ATOM 1131 O O . SER A 1 158 ? 11.223 -2.784 -16.119 1.00 94.00 158 SER A O 1
ATOM 1133 N N . GLN A 1 159 ? 9.105 -2.122 -15.657 1.00 93.88 159 GLN A N 1
ATOM 1134 C CA . GLN A 1 159 ? 9.167 -0.695 -15.956 1.00 93.88 159 GLN A CA 1
ATOM 1135 C C . GLN A 1 159 ? 8.500 0.111 -14.820 1.00 93.88 159 GLN A C 1
ATOM 1137 O O . GLN A 1 159 ? 7.793 -0.484 -14.000 1.00 93.88 159 GLN A O 1
ATOM 1142 N N . PRO A 1 160 ? 8.739 1.433 -14.723 1.00 94.12 160 PRO A N 1
ATOM 1143 C CA . PRO A 1 160 ? 7.979 2.305 -13.828 1.00 94.12 160 PRO A CA 1
ATOM 1144 C C . PRO A 1 160 ? 6.472 2.202 -14.089 1.00 94.12 160 PRO A C 1
ATOM 1146 O O . PRO A 1 160 ? 6.064 2.003 -15.231 1.00 94.12 160 PRO A O 1
ATOM 1149 N N . LEU A 1 161 ? 5.669 2.338 -13.034 1.00 95.44 161 LEU A N 1
ATOM 1150 C CA . LEU A 1 161 ? 4.214 2.441 -13.153 1.00 95.44 161 LEU A CA 1
ATOM 1151 C C . LEU A 1 161 ? 3.833 3.871 -13.556 1.00 95.44 161 LEU A C 1
ATOM 1153 O O . LEU A 1 161 ? 4.379 4.823 -12.997 1.00 95.44 161 LEU A O 1
ATOM 1157 N N . GLY A 1 162 ? 2.886 4.014 -14.481 1.00 96.50 162 GLY A N 1
ATOM 1158 C CA . GLY A 1 162 ? 2.470 5.312 -14.999 1.00 96.50 162 GLY A CA 1
ATOM 1159 C C . GLY A 1 162 ? 3.567 6.007 -15.809 1.00 96.50 162 GLY A C 1
ATOM 1160 O O . GLY A 1 162 ? 4.490 5.386 -16.339 1.00 96.50 162 GLY A O 1
ATOM 1161 N N . ASN A 1 163 ? 3.462 7.329 -15.922 1.00 96.69 163 ASN A N 1
ATOM 1162 C CA . ASN A 1 163 ? 4.373 8.167 -16.705 1.00 96.69 163 ASN A CA 1
ATOM 1163 C C . ASN A 1 163 ? 5.234 9.091 -15.829 1.00 96.69 163 ASN A C 1
ATOM 1165 O O . ASN A 1 163 ? 6.265 9.594 -16.286 1.00 96.69 163 ASN A O 1
ATOM 1169 N N . ALA A 1 164 ? 4.816 9.353 -14.590 1.00 95.44 164 ALA A N 1
ATOM 1170 C CA . ALA A 1 164 ? 5.490 10.253 -13.667 1.00 95.44 164 ALA A CA 1
ATOM 1171 C C . ALA A 1 164 ? 6.406 9.511 -12.683 1.00 95.44 164 ALA A C 1
ATOM 1173 O O . ALA A 1 164 ? 6.054 8.489 -12.104 1.00 95.44 164 ALA A O 1
ATOM 1174 N N . ILE A 1 165 ? 7.589 10.082 -12.438 1.00 94.19 165 ILE A N 1
ATOM 1175 C CA . ILE A 1 165 ? 8.511 9.628 -11.391 1.00 94.19 165 ILE A CA 1
ATOM 1176 C C . ILE A 1 165 ? 8.968 10.857 -10.607 1.00 94.19 165 ILE A C 1
ATOM 1178 O O . ILE A 1 165 ? 9.585 11.767 -11.168 1.00 94.19 165 ILE A O 1
ATOM 1182 N N . GLY A 1 166 ? 8.661 10.908 -9.313 1.00 91.75 166 GLY A N 1
ATOM 1183 C CA . GLY A 1 166 ? 8.986 12.034 -8.440 1.0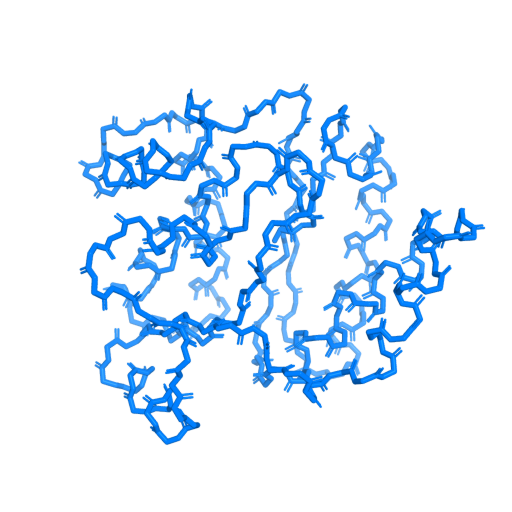0 91.75 166 GLY A CA 1
ATOM 1184 C C . GLY A 1 166 ? 7.963 12.240 -7.324 1.00 91.75 166 GLY A C 1
ATOM 1185 O O . GLY A 1 166 ? 7.318 11.308 -6.866 1.00 91.75 166 GLY A O 1
ATOM 1186 N N . ASN A 1 167 ? 7.814 13.487 -6.872 1.00 91.50 167 ASN A N 1
ATOM 1187 C CA . ASN A 1 167 ? 6.856 13.836 -5.816 1.00 91.50 167 ASN A CA 1
ATOM 1188 C C . ASN A 1 167 ? 5.641 14.565 -6.403 1.00 91.50 167 ASN A C 1
ATOM 1190 O O . ASN A 1 167 ? 4.613 13.951 -6.671 1.00 91.50 167 ASN A O 1
ATOM 1194 N N . ALA A 1 168 ? 5.789 15.859 -6.704 1.00 94.00 168 ALA A N 1
ATOM 1195 C CA . ALA A 1 168 ? 4.712 16.680 -7.262 1.00 94.00 168 ALA A CA 1
ATOM 1196 C C . ALA A 1 168 ? 4.196 16.177 -8.626 1.00 94.00 168 ALA A C 1
ATOM 1198 O O . ALA A 1 168 ? 3.013 16.309 -8.927 1.00 94.00 168 ALA A O 1
ATOM 1199 N N . LEU A 1 169 ? 5.073 15.583 -9.447 1.00 96.00 169 LEU A N 1
ATOM 1200 C CA . LEU A 1 169 ? 4.686 14.997 -10.735 1.00 96.00 169 LEU A CA 1
ATOM 1201 C C . LEU A 1 169 ? 3.758 13.789 -10.553 1.00 96.00 169 LEU A C 1
ATOM 1203 O O . LEU A 1 169 ? 2.749 13.697 -11.243 1.00 96.00 169 LEU A O 1
ATOM 1207 N N . GLU A 1 170 ? 4.065 12.909 -9.598 1.00 95.94 170 GLU A N 1
ATOM 1208 C CA . GLU A 1 170 ? 3.222 11.750 -9.280 1.00 95.94 170 GLU A CA 1
ATOM 1209 C C . GLU A 1 170 ? 1.899 12.183 -8.637 1.00 95.94 170 GLU A C 1
ATOM 1211 O O . GLU A 1 170 ? 0.854 11.604 -8.913 1.00 95.94 170 GLU A O 1
ATOM 1216 N N . LEU A 1 171 ? 1.899 13.258 -7.841 1.00 95.38 171 LEU A N 1
ATOM 1217 C CA . LEU A 1 171 ? 0.658 13.839 -7.328 1.00 95.38 171 LEU A CA 1
ATOM 1218 C C . LEU A 1 171 ? -0.238 14.374 -8.455 1.00 95.38 171 LEU A C 1
ATOM 1220 O O . LEU A 1 171 ? -1.448 14.152 -8.432 1.00 95.38 171 LEU A O 1
ATOM 1224 N N . LYS A 1 172 ? 0.340 15.058 -9.449 1.00 97.19 172 LYS A N 1
ATOM 1225 C CA . LYS A 1 172 ? -0.409 15.515 -10.626 1.00 97.19 172 LYS A CA 1
ATOM 1226 C C . LYS A 1 172 ? -1.010 14.330 -11.387 1.00 97.19 172 LYS A C 1
ATOM 1228 O O . LYS A 1 172 ? -2.201 14.346 -11.673 1.00 97.19 172 LYS A O 1
ATOM 1233 N N . GLU A 1 173 ? -0.217 13.291 -11.639 1.00 98.12 173 GLU A N 1
ATOM 1234 C CA . GLU A 1 173 ? -0.690 12.067 -12.295 1.00 98.12 173 GLU A CA 1
ATOM 1235 C C . GLU A 1 173 ? -1.809 11.374 -11.502 1.00 98.12 173 GLU A C 1
ATOM 1237 O O . GLU A 1 173 ? -2.776 10.885 -12.088 1.00 98.12 173 GLU A O 1
ATOM 1242 N N . ALA A 1 174 ? -1.737 11.384 -10.167 1.00 98.00 174 ALA A N 1
ATOM 1243 C CA . ALA A 1 174 ? -2.806 10.866 -9.319 1.00 98.00 174 ALA A CA 1
ATOM 1244 C C . ALA A 1 174 ? -4.119 11.644 -9.502 1.00 98.00 174 ALA A C 1
ATOM 1246 O O . ALA A 1 174 ? -5.187 11.038 -9.596 1.00 98.00 174 ALA A O 1
ATOM 1247 N N . ILE A 1 175 ? -4.047 12.978 -9.580 1.00 98.06 175 ILE A N 1
ATOM 1248 C CA . ILE A 1 175 ? -5.213 13.842 -9.820 1.00 98.06 175 ILE A CA 1
ATOM 1249 C C . ILE A 1 175 ? -5.810 13.567 -11.203 1.00 98.06 175 ILE A C 1
ATOM 1251 O O . ILE A 1 175 ? -7.027 13.417 -11.311 1.00 98.06 175 ILE A O 1
ATOM 1255 N N . ASP A 1 176 ? -4.972 13.471 -12.237 1.00 98.44 176 ASP A N 1
ATOM 1256 C CA . ASP A 1 176 ? -5.411 13.170 -13.605 1.00 98.44 176 ASP A CA 1
ATOM 1257 C C . ASP A 1 176 ? -6.090 11.784 -13.656 1.00 98.44 176 ASP A C 1
ATOM 1259 O O . ASP A 1 176 ? -7.172 11.626 -14.222 1.00 98.44 176 ASP A O 1
ATOM 1263 N N . THR A 1 177 ? -5.547 10.793 -12.941 1.00 98.56 177 THR A N 1
ATOM 1264 C CA . THR A 1 177 ? -6.145 9.450 -12.816 1.00 98.56 177 THR A CA 1
ATOM 1265 C C . THR A 1 177 ? -7.506 9.476 -12.120 1.00 98.56 177 THR A C 1
ATOM 1267 O O . THR A 1 177 ? -8.452 8.858 -12.604 1.00 98.56 177 THR A O 1
ATOM 1270 N N . LEU A 1 178 ? -7.658 10.235 -11.029 1.00 98.25 178 LEU A N 1
ATOM 1271 C CA . LEU A 1 178 ? -8.947 10.395 -10.337 1.00 98.25 178 LEU A CA 1
ATOM 1272 C C . LEU A 1 178 ? -10.011 11.103 -11.193 1.00 98.25 178 LEU A C 1
ATOM 1274 O O . LEU A 1 178 ? -11.201 10.978 -10.911 1.00 98.25 178 LEU A O 1
ATOM 1278 N N . ARG A 1 179 ? -9.603 11.828 -12.241 1.00 98.25 179 ARG A N 1
ATOM 1279 C CA . ARG A 1 179 ? -10.499 12.427 -13.245 1.00 98.25 179 ARG A CA 1
ATOM 1280 C C . ARG A 1 179 ? -10.826 11.490 -14.410 1.00 98.25 179 ARG A C 1
ATOM 1282 O O . ARG A 1 179 ? -11.638 11.854 -15.254 1.00 98.25 179 ARG A O 1
ATOM 1289 N N . GLY A 1 180 ? -10.228 10.299 -14.455 1.00 98.00 180 GLY A N 1
ATOM 1290 C CA . GLY A 1 180 ? -10.348 9.370 -15.581 1.00 98.00 180 GLY A CA 1
ATOM 1291 C C . GLY A 1 180 ? -9.459 9.728 -16.777 1.00 98.00 180 GLY A C 1
ATOM 1292 O O . GLY A 1 180 ? -9.715 9.259 -17.880 1.00 98.00 180 GLY A O 1
ATOM 1293 N N . GLU A 1 181 ? -8.431 10.556 -16.571 1.00 98.25 181 GLU A N 1
ATOM 1294 C CA . GLU A 1 181 ? -7.506 11.057 -17.603 1.00 98.25 181 GLU A CA 1
ATOM 1295 C C . GLU A 1 181 ? -6.064 10.541 -17.396 1.00 98.25 181 GLU A C 1
ATOM 1297 O O . GLU A 1 181 ? -5.123 11.021 -18.027 1.00 98.25 181 GLU A O 1
ATOM 1302 N N . GLY A 1 182 ? -5.875 9.591 -16.476 1.00 97.69 182 GLY A N 1
ATOM 1303 C CA . GLY A 1 182 ? -4.567 9.053 -16.107 1.00 97.69 182 GLY A CA 1
ATOM 1304 C C . GLY A 1 182 ? -4.055 7.930 -17.017 1.00 97.69 182 GLY A C 1
ATOM 1305 O O . GLY A 1 182 ? -4.758 7.478 -17.922 1.00 97.69 182 GLY A O 1
ATOM 1306 N N . PRO A 1 183 ? -2.827 7.443 -16.763 1.00 98.12 183 PRO A N 1
ATOM 1307 C CA . PRO A 1 183 ? -2.256 6.302 -17.474 1.00 98.12 183 PRO A CA 1
ATOM 1308 C C . PRO A 1 183 ? -3.114 5.035 -17.314 1.00 98.12 183 PRO A C 1
ATOM 1310 O O . PRO A 1 183 ? -3.661 4.770 -16.237 1.00 98.12 183 PRO A O 1
ATOM 1313 N N . GLU A 1 184 ? -3.224 4.236 -18.378 1.00 97.88 184 GLU A N 1
ATOM 1314 C CA . GLU A 1 184 ? -4.056 3.023 -18.384 1.00 97.88 184 GLU A CA 1
ATOM 1315 C C . GLU A 1 184 ? -3.549 1.962 -17.397 1.00 97.88 184 GLU A C 1
ATOM 1317 O O . GLU A 1 184 ? -4.345 1.339 -16.698 1.00 97.88 184 GLU A O 1
ATOM 1322 N N . ASP A 1 185 ? -2.233 1.787 -17.285 1.00 97.81 185 ASP A N 1
ATOM 1323 C CA . ASP A 1 185 ? -1.598 0.814 -16.392 1.00 97.81 185 ASP A CA 1
ATOM 1324 C C . ASP A 1 185 ? -1.798 1.160 -14.907 1.00 97.81 185 ASP A C 1
ATOM 1326 O O . ASP A 1 185 ? -2.111 0.282 -14.097 1.00 97.81 185 ASP A O 1
ATOM 1330 N N . LEU A 1 186 ? -1.689 2.446 -14.551 1.00 97.94 186 LEU A N 1
ATOM 1331 C CA . LEU A 1 186 ? -2.008 2.934 -13.208 1.00 97.94 186 LEU A CA 1
ATOM 1332 C C . LEU A 1 186 ? -3.500 2.752 -12.901 1.00 97.94 186 LEU A C 1
ATOM 1334 O O . LEU A 1 186 ? -3.845 2.251 -11.828 1.00 97.94 186 LEU A O 1
ATOM 1338 N N . THR A 1 187 ? -4.374 3.122 -13.840 1.00 98.25 187 THR A N 1
ATOM 1339 C CA . THR A 1 187 ? -5.830 2.959 -13.706 1.00 98.25 187 THR A CA 1
ATOM 1340 C C . THR A 1 187 ? -6.204 1.498 -13.464 1.00 98.25 187 THR A C 1
ATOM 1342 O O . THR A 1 187 ? -6.900 1.197 -12.495 1.00 98.25 187 THR A O 1
ATOM 1345 N N . GLU A 1 188 ? -5.705 0.579 -14.289 1.00 98.25 188 GLU A N 1
ATOM 1346 C CA . GLU A 1 188 ? -5.994 -0.855 -14.190 1.00 98.25 188 GLU A CA 1
ATOM 1347 C C . GLU A 1 188 ? -5.544 -1.435 -12.843 1.00 98.25 188 GLU A C 1
ATOM 1349 O O . GLU A 1 188 ? -6.297 -2.157 -12.177 1.00 98.25 188 GLU A O 1
ATOM 1354 N N . LEU A 1 189 ? -4.336 -1.080 -12.388 1.00 98.00 189 LEU A N 1
ATOM 1355 C CA . LEU A 1 189 ? -3.828 -1.541 -11.098 1.00 98.00 189 LEU A CA 1
ATOM 1356 C C . LEU A 1 189 ? -4.672 -1.008 -9.933 1.00 98.00 189 LEU A C 1
ATOM 1358 O O . LEU A 1 189 ? -4.998 -1.760 -9.009 1.00 98.00 189 LEU A O 1
ATOM 1362 N N . VAL A 1 190 ? -5.043 0.274 -9.973 1.00 98.00 190 VAL A N 1
ATOM 1363 C CA . VAL A 1 190 ? -5.893 0.900 -8.953 1.00 98.00 190 VAL A CA 1
ATOM 1364 C C . VAL A 1 190 ? -7.272 0.248 -8.923 1.00 98.00 190 VAL A C 1
ATOM 1366 O O . VAL A 1 190 ? -7.750 -0.082 -7.841 1.00 98.00 190 VAL A O 1
ATOM 1369 N N . MET A 1 191 ? -7.893 0.003 -10.077 1.00 98.25 191 MET A N 1
ATOM 1370 C CA . MET A 1 191 ? -9.201 -0.652 -10.153 1.00 98.25 191 MET A CA 1
ATOM 1371 C C . MET A 1 191 ? -9.143 -2.097 -9.654 1.00 98.25 191 MET A C 1
ATOM 1373 O O . MET A 1 191 ? -10.026 -2.529 -8.909 1.00 98.25 191 MET A O 1
ATOM 1377 N N . THR A 1 192 ? -8.078 -2.828 -9.984 1.00 98.19 192 THR A N 1
ATOM 1378 C CA . THR A 1 192 ? -7.863 -4.204 -9.515 1.00 98.19 192 THR A CA 1
ATOM 1379 C C . THR A 1 192 ? -7.723 -4.261 -7.993 1.00 98.19 192 THR A C 1
ATOM 1381 O O . THR A 1 192 ? -8.421 -5.029 -7.326 1.00 98.19 192 THR A O 1
ATOM 1384 N N . LEU A 1 193 ? -6.849 -3.429 -7.418 1.00 97.88 193 LEU A N 1
ATOM 1385 C CA . LEU A 1 193 ? -6.640 -3.371 -5.967 1.00 97.88 193 LEU A CA 1
ATOM 1386 C C . LEU A 1 193 ? -7.875 -2.829 -5.241 1.00 97.88 193 LEU A C 1
ATOM 1388 O O . LEU A 1 193 ? -8.271 -3.373 -4.212 1.00 97.88 193 LEU A O 1
ATOM 1392 N N . GLY A 1 194 ? -8.502 -1.789 -5.791 1.00 97.62 194 GLY A N 1
ATOM 1393 C CA . GLY A 1 194 ? -9.702 -1.161 -5.247 1.00 97.62 194 GLY A CA 1
ATOM 1394 C C . GLY A 1 194 ? -10.865 -2.134 -5.172 1.00 97.62 194 GLY A C 1
ATOM 1395 O O . GLY A 1 194 ? -11.507 -2.229 -4.132 1.00 97.62 194 GLY A O 1
ATOM 1396 N N . SER A 1 195 ? -11.064 -2.945 -6.212 1.00 97.88 195 SER A N 1
ATOM 1397 C CA . SER A 1 195 ? -12.092 -3.990 -6.218 1.00 97.88 195 SER A CA 1
ATOM 1398 C C . SER A 1 195 ? -11.901 -4.989 -5.073 1.00 97.88 195 SER A C 1
ATOM 1400 O O . SER A 1 195 ? -12.863 -5.342 -4.396 1.00 97.88 195 SER A O 1
ATOM 1402 N N . GLN A 1 196 ? -10.661 -5.407 -4.794 1.00 97.31 196 GLN A N 1
ATOM 1403 C CA . GLN A 1 196 ? -10.373 -6.284 -3.651 1.00 97.31 196 GLN A CA 1
ATOM 1404 C C . GLN A 1 196 ? -10.596 -5.587 -2.309 1.00 97.31 196 GLN A C 1
ATOM 1406 O O . GLN A 1 196 ? -11.131 -6.197 -1.385 1.00 97.31 196 GLN A O 1
ATOM 1411 N N . MET A 1 197 ? -10.198 -4.318 -2.196 1.00 97.06 197 MET A N 1
ATOM 1412 C CA . MET A 1 197 ? -10.420 -3.533 -0.982 1.00 97.06 197 MET A CA 1
ATOM 1413 C C . MET A 1 197 ? -11.907 -3.359 -0.685 1.00 97.06 197 MET A C 1
ATOM 1415 O O . MET A 1 197 ? -12.289 -3.486 0.470 1.00 97.06 197 MET A O 1
ATOM 1419 N N . VAL A 1 198 ? -12.738 -3.126 -1.702 1.00 97.12 198 VAL A N 1
ATOM 1420 C CA . VAL A 1 198 ? -14.196 -3.033 -1.545 1.00 97.12 198 VAL A CA 1
ATOM 1421 C C . VAL A 1 198 ? -14.778 -4.377 -1.114 1.00 97.12 198 VAL A C 1
ATOM 1423 O O . VAL A 1 198 ? -15.489 -4.433 -0.123 1.00 97.12 198 VAL A O 1
ATOM 1426 N N . VAL A 1 199 ? -14.396 -5.486 -1.760 1.00 96.75 199 VAL A N 1
ATOM 1427 C CA . VAL A 1 199 ? -14.852 -6.832 -1.354 1.00 96.75 199 VAL A CA 1
ATOM 1428 C C . VAL A 1 199 ? -14.514 -7.150 0.108 1.00 96.75 199 VAL A C 1
ATOM 1430 O O . VAL A 1 199 ? -15.311 -7.785 0.794 1.00 96.75 199 VAL A O 1
ATOM 1433 N N . LEU A 1 200 ? -13.337 -6.739 0.586 1.00 93.56 200 LEU A N 1
ATOM 1434 C CA . LEU A 1 200 ? -12.915 -6.953 1.973 1.00 93.56 200 LEU A CA 1
ATOM 1435 C C . LEU A 1 200 ? -13.485 -5.921 2.959 1.00 93.56 200 LEU A C 1
ATOM 1437 O O . LEU A 1 200 ? -13.603 -6.217 4.144 1.00 93.56 200 LEU A O 1
ATOM 1441 N N . GLY A 1 201 ? -13.791 -4.713 2.488 1.00 88.44 201 GLY A N 1
ATOM 1442 C CA . GLY A 1 201 ? -14.315 -3.606 3.287 1.00 88.44 201 GLY A CA 1
ATOM 1443 C C . GLY A 1 201 ? -15.803 -3.725 3.624 1.00 88.44 201 GLY A C 1
ATOM 1444 O O . GLY A 1 201 ? -16.247 -3.050 4.553 1.00 88.44 201 GLY A O 1
ATOM 1445 N N . GLY A 1 202 ? -16.531 -4.600 2.919 1.00 72.94 202 GLY A N 1
ATOM 1446 C CA . GLY A 1 202 ? -17.977 -4.812 3.066 1.00 72.94 202 GLY A CA 1
ATOM 1447 C C . GLY A 1 202 ? -18.807 -3.868 2.208 1.00 72.94 202 GLY A C 1
ATOM 1448 O O . GLY A 1 202 ? -19.989 -3.684 2.574 1.00 72.94 202 GLY A O 1
#

Radius of gyration: 16.14 Å; chains: 1; bounding box: 42×41×37 Å

Organism: NCBI:txid214473

Sequence (202 aa):
STGGVGDTTTLVLAPLVAAVGVPVAKMSGRGLGHTGGTIDKSEAVDGFHVEISEDEFIRLVNEDKLAVIGQSVNLTPADKKIYALRDVTGTVNSIPLIASSIMSKKIAAGADAIVLDVKTGNGAFMKTVDDAKALAHAMVKIGNDVGRQTMAIISDMSQPLGNAIGNALELKEAIDTLRGEGPEDLTELVMTLGSQMVVLGG

Foldseek 3Di:
DLDAFLPLLCLQLQLVLLVVPFQELEEWEADDDQAGTPQLQQPVDPPDDQDDDPVVSVVCCVPRSGDYHYQDCPLCVPLVVVVVVCVVVVNPLDLVNSLCSVLSNVVSSPAQEEEEEQEEPDRHSHPDPVSSVSSQVSNCCVCVVVNRRYHYDYDYRNDHAFDDGDRPRSSVLSVCVNVVNHDPRSVVVSVVSSVVSNVRRD

Secondary structure (DSSP, 8-state):
----TT--HHHHHHHHHHHTT--EEEEEPPPBTTB--HHHHHTTSTT------HHHHHHHHHHHSEEEEEPPTTSSHHHHHHHHHHHTTT----HHHHHHHHHHHHHHTT-SEEEEEEEESTTSSB-SHHHHHHHHHHHHHHHHHTT-EEEEEEEE-SS-SSS--SSHHHHHHHHHHHTT-S-HHHHHHHHHHHHHHHHHH-

InterPro domains:
  IPR000053 Thymidine/pyrimidine-nucleoside phosphorylase [PTHR10515] (1-201)
  IPR000312 Glycosyl transferase, family 3 [PF00591] (1-201)
  IPR035902 Nucleoside phosphorylase/phosphoribosyltransferase catalytic domain superfamily [G3DSA:3.40.1030.10] (1-202)
  IPR035902 Nucleoside phosphorylase/phosphoribosyltransferase catalytic domain superfamily [SSF52418] (1-202)

pLDDT: mean 91.91, std 7.36, range [60.62, 98.56]